Protein AF-0000000066074150 (afdb_homodimer)

Radius of gyration: 18.23 Å; Cα contacts (8 Å, |Δi|>4): 337; chains: 2; bounding box: 35×55×39 Å

Nearest PDB structures (foldseek):
  3hxa-assembly1_D  TM=9.842E-01  e=5.171E-13  Rattus norvegicus
  3jst-assembly2_B  TM=9.707E-01  e=3.554E-13  Brucella melitensis
  4wil-assembly1_A  TM=9.678E-01  e=4.563E-13  Mus musculus
  1ru0-assembly1_A  TM=9.660E-01  e=7.068E-13  Mus musculus
  4c45-assembly1_A  TM=9.519E-01  e=8.010E-13  Homo sapiens

Secondary structure (DSSP, 8-state):
---BPPHHHHHHHHTT-TT-EEPTTSS-EEEEEE-SSHHHHHHHHHHHHHHHHHHT---EEEEETTEEEEEE-BGGGTB-BHHHHHHHHHHHHHTTTPEE-/--PBPPHHHHHHHHTT-TT-EEPTTSS-EEEEEE-SSHHHHHHHHHHHHHHHHHHT---EEEEETTEEEEEE-BGGGTB-BHHHHHHHHHHHHHTTTPEE-

Sequence (202 aa):
MIHKLTSEERKTQLESLHHWTAVPGRDAIQRSLRFADFNEAFGFMTRVAIKAQEMNHHPEWFNVYNRVDVTLSTHDANGLTERDIKLAHFIDEVGKHAKAAMIHKLTSEERKTQLESLHHWTAVPGRDAIQRSLRFADFNEAFGFMTRVAIKAQEMNHHPEWFNVYNRVDVTLSTHDANGLTERDIKLAHFIDEVGKHAKAA

InterPro domains:
  IPR001533 Pterin 4 alpha carbinolamine dehydratase [MF_00434] (2-95)
  IPR001533 Pterin 4 alpha carbinolamine dehydratase [PF01329] (4-94)
  IPR001533 Pterin 4 alpha carbinolamine dehydratase [PTHR12599] (3-97)
  IPR036428 Pterin 4 alpha carbinolamine dehydratase superfamily [G3DSA:3.30.1360.20] (1-96)
  IPR036428 Pterin 4 alpha carbinolamine dehydratase superfamily [SSF55248] (1-94)

Structure (mmCIF, N/CA/C/O backbone):
data_AF-0000000066074150-model_v1
#
loop_
_entity.id
_entity.type
_entity.pdbx_description
1 polymer 'Putative pterin-4-alpha-carbinolamine dehydratase'
#
loop_
_atom_site.group_PDB
_atom_site.id
_atom_site.type_symbol
_atom_site.label_atom_id
_atom_site.label_alt_id
_atom_site.label_comp_id
_atom_site.label_asym_id
_atom_site.label_entity_id
_atom_site.label_seq_id
_atom_site.pdbx_PDB_ins_code
_atom_site.Cartn_x
_atom_site.Cartn_y
_atom_site.Cartn_z
_atom_site.occupancy
_atom_site.B_iso_or_equiv
_atom_site.auth_seq_id
_atom_site.auth_comp_id
_atom_site.auth_asym_id
_atom_site.auth_atom_id
_atom_site.pdbx_PDB_model_num
ATOM 1 N N . MET A 1 1 ? -6.309 -24.797 -14.281 1 62.72 1 MET A N 1
ATOM 2 C CA . MET A 1 1 ? -6.598 -24.781 -12.852 1 62.72 1 MET A CA 1
ATOM 3 C C . MET A 1 1 ? -5.41 -24.234 -12.062 1 62.72 1 MET A C 1
ATOM 5 O O . MET A 1 1 ? -4.266 -24.328 -12.508 1 62.72 1 MET 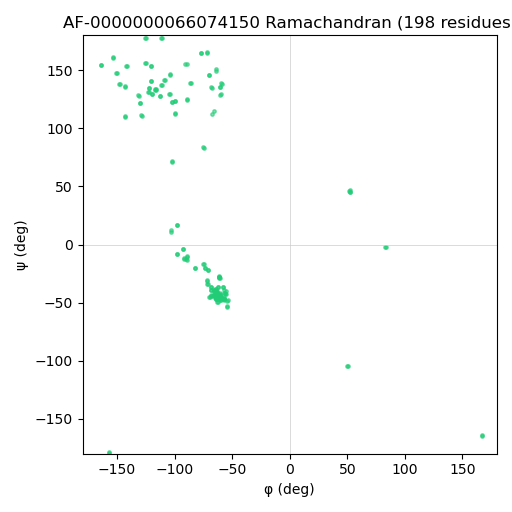A O 1
ATOM 9 N N . ILE A 1 2 ? -5.621 -23.203 -11.109 1 78.31 2 ILE A N 1
ATOM 10 C CA . ILE A 1 2 ? -4.52 -22.703 -10.305 1 78.31 2 ILE A CA 1
ATOM 11 C C . ILE A 1 2 ? -4.023 -23.812 -9.367 1 78.31 2 ILE A C 1
ATOM 13 O O . ILE A 1 2 ? -4.809 -24.406 -8.617 1 78.31 2 ILE A O 1
ATOM 17 N N . HIS A 1 3 ? -2.75 -24.25 -9.602 1 90.62 3 HIS A N 1
ATOM 18 C CA . HIS A 1 3 ? -2.162 -25.344 -8.82 1 90.62 3 HIS A CA 1
ATOM 19 C C . HIS A 1 3 ? -1.158 -24.812 -7.805 1 90.62 3 HIS A C 1
ATOM 21 O O . HIS A 1 3 ? -0.315 -23.969 -8.141 1 90.62 3 HIS A O 1
ATOM 27 N N . LYS A 1 4 ? -1.434 -25.328 -6.512 1 96.44 4 LYS A N 1
ATOM 28 C CA . LYS A 1 4 ? -0.467 -25.031 -5.457 1 96.44 4 LYS A CA 1
ATOM 29 C C . LYS A 1 4 ? 0.855 -25.75 -5.703 1 96.44 4 LYS A C 1
ATOM 31 O O . LYS A 1 4 ? 0.867 -26.922 -6.078 1 96.44 4 LYS A O 1
ATOM 36 N N . LEU A 1 5 ? 1.903 -25.062 -5.539 1 96.88 5 LEU A N 1
ATOM 37 C CA . LEU A 1 5 ? 3.211 -25.688 -5.707 1 96.88 5 LEU A CA 1
ATOM 38 C C . LEU A 1 5 ? 3.393 -26.844 -4.73 1 96.88 5 LEU A C 1
ATOM 40 O O . LEU A 1 5 ? 2.994 -26.75 -3.566 1 96.88 5 LEU A O 1
ATOM 44 N N . THR A 1 6 ? 3.963 -27.875 -5.25 1 95.12 6 THR A N 1
ATOM 45 C CA . THR A 1 6 ? 4.387 -28.953 -4.359 1 95.12 6 THR A CA 1
ATOM 46 C C . THR A 1 6 ? 5.594 -28.516 -3.533 1 95.12 6 THR A C 1
ATOM 48 O O . THR A 1 6 ? 6.207 -27.484 -3.811 1 95.12 6 THR A O 1
ATOM 51 N N . SER A 1 7 ? 5.84 -29.359 -2.457 1 93.94 7 SER A N 1
ATOM 52 C CA . SER A 1 7 ? 7.008 -29.062 -1.628 1 93.94 7 SER A CA 1
ATOM 53 C C . SER A 1 7 ? 8.281 -29.031 -2.463 1 93.94 7 SER A C 1
ATOM 55 O O . SER A 1 7 ? 9.148 -28.172 -2.248 1 93.94 7 SER A O 1
ATOM 57 N N . GLU A 1 8 ? 8.406 -29.922 -3.404 1 95.5 8 GLU A N 1
ATOM 58 C CA . GLU A 1 8 ? 9.586 -29.984 -4.262 1 95.5 8 GLU A CA 1
ATOM 59 C C . GLU A 1 8 ? 9.641 -28.797 -5.215 1 95.5 8 GLU A C 1
ATOM 61 O O . GLU A 1 8 ? 10.703 -28.203 -5.414 1 95.5 8 GLU A O 1
ATOM 66 N N . GLU A 1 9 ? 8.516 -28.453 -5.852 1 95.56 9 GLU A N 1
ATOM 67 C CA . GLU A 1 9 ? 8.453 -27.281 -6.73 1 95.56 9 GLU A CA 1
ATOM 68 C C . GLU A 1 9 ? 8.797 -26 -5.98 1 95.56 9 GLU A C 1
ATOM 70 O O . GLU A 1 9 ? 9.531 -25.156 -6.492 1 95.56 9 GLU A O 1
ATOM 75 N N . ARG A 1 10 ? 8.172 -25.906 -4.891 1 94.94 10 ARG A N 1
ATOM 76 C CA . ARG A 1 10 ? 8.398 -24.734 -4.047 1 94.94 10 ARG A CA 1
ATOM 77 C C . ARG A 1 10 ? 9.883 -24.562 -3.734 1 94.94 10 ARG A C 1
ATOM 79 O O . ARG A 1 10 ? 10.43 -23.469 -3.896 1 94.94 10 ARG A O 1
ATOM 86 N N . LYS A 1 11 ? 10.492 -25.625 -3.223 1 93.81 11 LYS A N 1
ATOM 87 C CA . LYS A 1 11 ? 11.914 -25.578 -2.896 1 93.81 11 LYS A CA 1
ATOM 88 C C . LYS A 1 11 ? 12.742 -25.141 -4.102 1 93.81 11 LYS A C 1
ATOM 90 O O . LYS A 1 11 ? 13.602 -24.266 -3.984 1 93.81 11 LYS A O 1
ATOM 95 N N . THR A 1 12 ? 12.523 -25.719 -5.227 1 96.06 12 THR A N 1
ATOM 96 C CA . THR A 1 12 ? 13.273 -25.438 -6.445 1 96.06 12 THR A CA 1
ATOM 97 C C . THR A 1 12 ? 13.055 -24 -6.898 1 96.06 12 THR A C 1
ATOM 99 O O . THR A 1 12 ? 14.008 -23.281 -7.207 1 96.06 12 THR A O 1
ATOM 102 N N . GLN A 1 13 ? 11.797 -23.562 -6.918 1 95.06 13 GLN A N 1
ATOM 103 C CA . GLN A 1 13 ? 11.461 -22.25 -7.461 1 95.06 13 GLN A CA 1
ATOM 104 C C . GLN A 1 13 ? 11.93 -21.141 -6.535 1 95.06 13 GLN A C 1
ATOM 106 O O . GLN A 1 13 ? 12.32 -20.062 -6.996 1 95.06 13 GLN A O 1
ATOM 111 N N . LEU A 1 14 ? 11.891 -21.375 -5.289 1 96.19 14 LEU A N 1
ATOM 112 C CA . LEU A 1 14 ? 12.25 -20.344 -4.32 1 96.19 14 LEU A CA 1
ATOM 113 C C . LEU A 1 14 ? 13.766 -20.141 -4.273 1 96.19 14 LEU A C 1
ATOM 115 O O . LEU A 1 14 ? 14.25 -19.141 -3.748 1 96.19 14 LEU A O 1
ATOM 119 N N . GLU A 1 15 ? 14.523 -21.109 -4.809 1 95.31 15 GLU A N 1
ATOM 120 C CA . GLU A 1 15 ? 15.977 -21 -4.855 1 95.31 15 GLU A CA 1
ATOM 121 C C . GLU A 1 15 ? 16.422 -19.797 -5.672 1 95.31 15 GLU A C 1
ATOM 123 O O . GLU A 1 15 ? 17.484 -19.219 -5.414 1 95.31 15 GLU A O 1
ATOM 128 N N . SER A 1 16 ? 15.602 -19.438 -6.605 1 95.06 16 SER A N 1
ATOM 129 C CA . SER A 1 16 ? 15.961 -18.312 -7.465 1 95.06 16 SER A CA 1
ATOM 130 C C . SER A 1 16 ? 15.484 -16.984 -6.879 1 95.06 16 SER A C 1
ATOM 132 O O . SER A 1 16 ? 15.805 -15.914 -7.402 1 95.06 16 SER A O 1
ATOM 134 N N . LEU A 1 17 ? 14.703 -17.047 -5.887 1 97.44 17 LEU A N 1
ATOM 135 C CA . LEU A 1 17 ? 14.133 -15.859 -5.254 1 97.44 17 LEU A CA 1
ATOM 136 C C . LEU A 1 17 ? 14.867 -15.531 -3.957 1 97.44 17 LEU A C 1
ATOM 138 O O . LEU A 1 17 ? 14.258 -15.516 -2.883 1 97.44 17 LEU A O 1
ATOM 142 N N . HIS A 1 18 ? 16.047 -15.062 -4.086 1 94.94 18 HIS A N 1
ATOM 143 C CA . HIS A 1 18 ? 16.984 -14.922 -2.975 1 94.94 18 HIS A CA 1
ATOM 144 C C . HIS A 1 18 ? 16.594 -13.758 -2.066 1 94.94 18 HIS A C 1
ATOM 146 O O . HIS A 1 18 ? 16.984 -13.719 -0.897 1 94.94 18 HIS A O 1
ATOM 152 N N . HIS A 1 19 ? 15.805 -12.844 -2.576 1 97.06 19 HIS A N 1
ATOM 153 C CA . HIS A 1 19 ? 15.461 -11.656 -1.795 1 97.06 19 HIS A CA 1
ATOM 154 C C . HIS A 1 19 ? 14.164 -11.867 -1.023 1 97.06 19 HIS A C 1
ATOM 156 O O . HIS A 1 19 ? 13.734 -10.984 -0.271 1 97.06 19 HIS A O 1
ATOM 162 N N . TRP A 1 20 ? 13.539 -13.008 -1.239 1 98.19 20 TRP A N 1
ATOM 163 C CA . TRP A 1 20 ? 12.242 -13.305 -0.644 1 98.19 20 TRP A CA 1
ATOM 164 C C . TRP A 1 20 ? 12.383 -14.273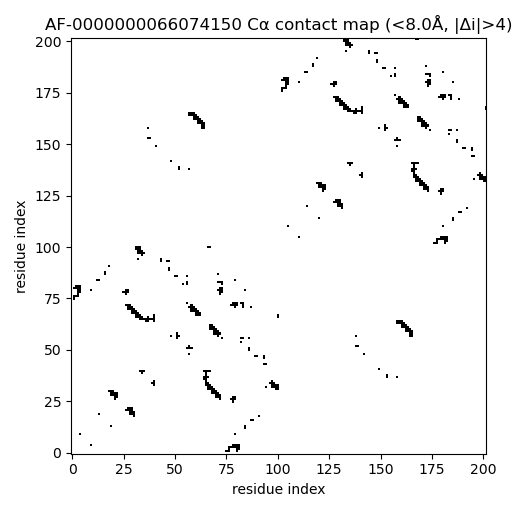 0.522 1 98.19 20 TRP A C 1
ATOM 166 O O . TRP A 1 20 ? 13.234 -15.172 0.493 1 98.19 20 TRP A O 1
ATOM 176 N N . THR A 1 21 ? 11.555 -14.109 1.491 1 97.56 21 THR A N 1
ATOM 177 C CA . THR A 1 21 ? 11.539 -15 2.646 1 97.56 21 THR A CA 1
ATOM 178 C C . THR A 1 21 ? 10.141 -15.586 2.863 1 97.56 21 THR A C 1
ATOM 180 O O . THR A 1 21 ? 9.148 -14.992 2.443 1 97.56 21 THR A O 1
ATOM 183 N N . ALA A 1 22 ? 10.109 -16.703 3.516 1 96.19 22 ALA A N 1
ATOM 184 C CA . ALA A 1 22 ? 8.828 -17.312 3.885 1 96.19 22 ALA A CA 1
ATOM 185 C C . ALA A 1 22 ? 8.133 -16.484 4.965 1 96.19 22 ALA A C 1
ATOM 187 O O . ALA A 1 22 ? 8.781 -15.914 5.84 1 96.19 22 ALA A O 1
ATOM 188 N N . VAL A 1 23 ? 6.828 -16.453 4.895 1 96.94 23 VAL A N 1
ATOM 189 C CA . VAL A 1 23 ? 6.039 -15.797 5.934 1 96.94 23 VAL A CA 1
ATOM 190 C C . VAL A 1 23 ? 5.715 -16.797 7.043 1 96.94 23 VAL A C 1
ATOM 192 O O . VAL A 1 23 ? 5.164 -17.859 6.781 1 96.94 23 VAL A O 1
ATOM 195 N N . PRO A 1 24 ? 6.055 -16.453 8.234 1 95.62 24 PRO A N 1
ATOM 196 C CA . PRO A 1 24 ? 5.723 -17.391 9.32 1 95.62 24 PRO A CA 1
ATOM 197 C C . PRO A 1 24 ? 4.223 -17.641 9.438 1 95.62 24 PRO A C 1
ATOM 199 O O . PRO A 1 24 ? 3.428 -16.703 9.438 1 95.62 24 PRO A O 1
ATOM 202 N N . GLY A 1 25 ? 3.818 -18.953 9.469 1 93.81 25 GLY A N 1
ATOM 203 C CA . GLY A 1 25 ? 2.443 -19.328 9.742 1 93.81 25 GLY A CA 1
ATOM 204 C C . GLY A 1 25 ? 1.551 -19.281 8.523 1 93.81 25 GLY A C 1
ATOM 205 O O . GLY A 1 25 ? 0.337 -19.469 8.625 1 93.81 25 GLY A O 1
ATOM 206 N N . ARG A 1 26 ? 2.088 -18.891 7.449 1 94.12 26 ARG A N 1
ATOM 207 C CA . ARG A 1 26 ? 1.328 -18.766 6.211 1 94.12 26 ARG A CA 1
ATOM 208 C C . ARG A 1 26 ? 2.174 -19.172 5.008 1 94.12 26 ARG A C 1
ATOM 210 O O . ARG A 1 26 ? 3.361 -18.859 4.941 1 94.12 26 ARG A O 1
ATOM 217 N N . ASP A 1 27 ? 1.573 -19.938 4.102 1 95.94 27 ASP A N 1
ATOM 218 C CA . ASP A 1 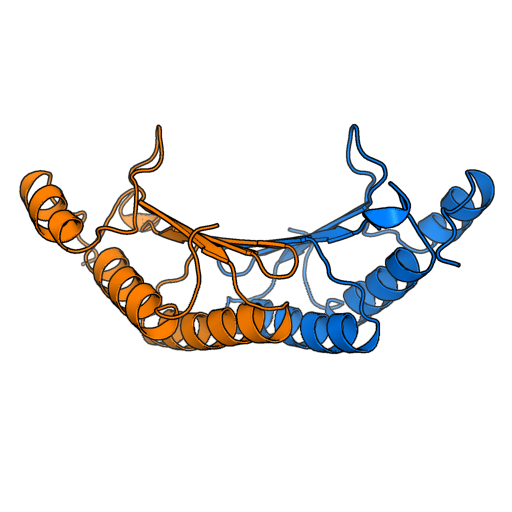27 ? 2.293 -20.281 2.877 1 95.94 27 ASP A CA 1
ATOM 219 C C . ASP A 1 27 ? 2.342 -19.094 1.919 1 95.94 27 ASP A C 1
ATOM 221 O O . ASP A 1 27 ? 1.494 -18.969 1.033 1 95.94 27 ASP A O 1
ATOM 225 N N . ALA A 1 28 ? 3.262 -18.266 2.119 1 98.12 28 ALA A N 1
ATOM 226 C CA . ALA A 1 28 ? 3.479 -17.016 1.39 1 98.12 28 ALA A CA 1
ATOM 227 C C . ALA A 1 28 ? 4.949 -16.609 1.421 1 98.12 28 ALA A C 1
ATOM 229 O O . ALA A 1 28 ? 5.727 -17.125 2.225 1 98.12 28 ALA A O 1
ATOM 230 N N . ILE A 1 29 ? 5.301 -15.773 0.527 1 98.5 29 ILE A N 1
ATOM 231 C CA . ILE A 1 29 ? 6.641 -15.195 0.533 1 98.5 29 ILE A CA 1
ATOM 232 C C . ILE A 1 29 ? 6.543 -13.672 0.641 1 98.5 29 ILE A C 1
ATOM 234 O O . ILE A 1 29 ? 5.535 -13.078 0.249 1 98.5 29 ILE A O 1
ATOM 238 N N . GLN A 1 30 ? 7.562 -13.062 1.171 1 98.69 30 GLN A N 1
ATOM 239 C CA . GLN A 1 30 ? 7.539 -11.625 1.388 1 98.69 30 GLN A CA 1
ATOM 240 C C . GLN A 1 30 ? 8.906 -11 1.104 1 98.69 30 GLN A C 1
ATOM 242 O O . GLN A 1 30 ? 9.93 -11.68 1.181 1 98.69 30 GLN A O 1
ATOM 247 N N . ARG A 1 31 ? 8.906 -9.75 0.752 1 98.56 31 ARG A N 1
ATOM 248 C CA . ARG A 1 31 ? 10.086 -8.938 0.473 1 98.56 31 ARG A CA 1
ATOM 249 C C . ARG A 1 31 ? 9.852 -7.48 0.856 1 98.56 31 ARG A C 1
ATOM 251 O O . ARG A 1 31 ? 8.773 -6.938 0.616 1 98.56 31 ARG A O 1
ATOM 258 N N . SER A 1 32 ? 10.852 -6.84 1.479 1 98.75 32 SER A N 1
ATOM 259 C CA . SER A 1 32 ? 10.812 -5.422 1.818 1 98.75 32 SER A CA 1
ATOM 260 C C . SER A 1 32 ? 11.836 -4.633 1.006 1 98.75 32 SER A C 1
ATOM 262 O O . SER A 1 32 ? 13.008 -4.996 0.958 1 98.75 32 SER A O 1
ATOM 264 N N . LEU A 1 33 ? 11.352 -3.594 0.378 1 98.81 33 LEU A N 1
ATOM 265 C CA . LEU A 1 33 ? 12.195 -2.779 -0.493 1 98.81 33 LEU A CA 1
ATOM 266 C C . LEU A 1 33 ? 12.234 -1.333 -0.011 1 98.81 33 LEU A C 1
ATOM 268 O O . LEU A 1 33 ? 11.219 -0.792 0.429 1 98.81 33 LEU A O 1
ATOM 272 N N . ARG A 1 34 ? 13.398 -0.698 -0.083 1 98.81 34 ARG A N 1
ATOM 273 C CA . ARG A 1 34 ? 13.586 0.715 0.229 1 98.81 34 ARG A CA 1
ATOM 274 C C . ARG A 1 34 ? 14.117 1.478 -0.98 1 98.81 34 ARG A C 1
ATOM 276 O O . ARG A 1 34 ? 15.109 1.076 -1.586 1 98.81 34 ARG A O 1
ATOM 283 N N . PHE A 1 35 ? 13.445 2.58 -1.287 1 98.75 35 PHE A N 1
ATOM 284 C CA . PHE A 1 35 ? 13.797 3.424 -2.424 1 98.75 35 PHE A CA 1
ATOM 285 C C . PHE A 1 35 ? 14.352 4.762 -1.955 1 98.75 35 PHE A C 1
ATOM 287 O O . PHE A 1 35 ? 14.469 5.008 -0.752 1 98.75 35 PHE A O 1
ATOM 294 N N . ALA A 1 36 ? 14.758 5.605 -2.869 1 98.31 36 ALA A N 1
ATOM 295 C CA . ALA A 1 36 ? 15.344 6.895 -2.521 1 98.31 36 ALA A CA 1
ATOM 296 C C . ALA A 1 36 ? 14.305 7.824 -1.902 1 98.31 36 ALA A C 1
ATOM 298 O O . ALA A 1 36 ? 14.617 8.586 -0.982 1 98.31 36 ALA A O 1
ATOM 299 N N . ASP A 1 37 ? 13.148 7.797 -2.398 1 98.12 37 ASP A N 1
ATOM 300 C CA . ASP A 1 37 ? 12.062 8.656 -1.93 1 98.12 37 ASP A CA 1
ATOM 301 C C . ASP A 1 37 ? 10.703 8.062 -2.275 1 98.12 37 ASP A C 1
ATOM 303 O O . ASP A 1 37 ? 10.617 6.938 -2.785 1 98.12 37 ASP A O 1
ATOM 307 N N . PHE A 1 38 ? 9.719 8.789 -1.922 1 98.44 38 PHE A N 1
ATOM 308 C CA . PHE A 1 38 ? 8.359 8.328 -2.141 1 98.44 38 PHE A CA 1
ATOM 309 C C . PHE A 1 38 ? 8.055 8.234 -3.631 1 98.44 38 PHE A C 1
ATOM 311 O O . PHE A 1 38 ? 7.352 7.316 -4.066 1 98.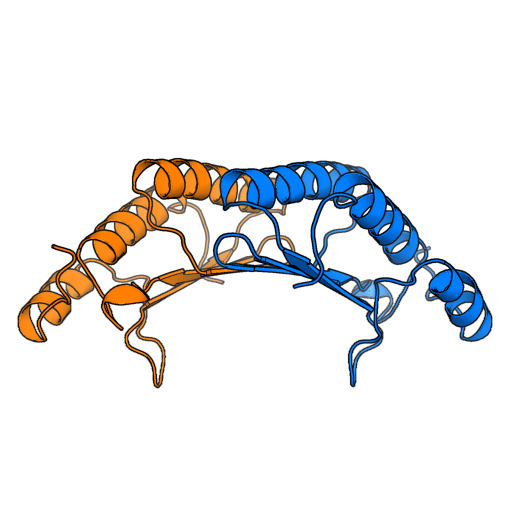44 38 PHE A O 1
ATOM 318 N N . ASN A 1 39 ? 8.531 9.156 -4.395 1 98.06 39 ASN A N 1
ATOM 319 C CA . ASN A 1 39 ? 8.305 9.164 -5.836 1 98.06 39 ASN A CA 1
ATOM 320 C C . ASN A 1 39 ? 8.805 7.875 -6.488 1 98.06 39 ASN A C 1
ATOM 322 O O . ASN A 1 39 ? 8.094 7.258 -7.277 1 98.06 39 ASN A O 1
ATOM 326 N N . GLU A 1 40 ? 9.938 7.477 -6.148 1 98.56 40 GLU A N 1
ATOM 327 C CA . GLU A 1 40 ? 10.492 6.238 -6.699 1 98.56 40 GLU A CA 1
ATOM 328 C C . GLU A 1 40 ? 9.719 5.02 -6.199 1 98.56 40 GLU A C 1
ATOM 330 O O . GLU A 1 40 ? 9.461 4.09 -6.961 1 98.56 40 GLU A O 1
ATOM 335 N N . ALA A 1 41 ? 9.406 4.977 -4.891 1 98.75 41 ALA A N 1
ATOM 336 C CA . ALA A 1 41 ? 8.648 3.861 -4.324 1 98.75 41 ALA A CA 1
ATOM 337 C C . ALA A 1 41 ? 7.312 3.686 -5.043 1 98.75 41 ALA A C 1
ATOM 339 O O . ALA A 1 41 ? 6.961 2.578 -5.453 1 98.75 41 ALA A O 1
ATOM 340 N N . PHE A 1 42 ? 6.613 4.789 -5.211 1 98.69 42 PHE A N 1
ATOM 341 C CA . PHE A 1 42 ? 5.293 4.684 -5.824 1 98.69 42 PHE A CA 1
ATOM 342 C C . PHE A 1 42 ? 5.414 4.367 -7.312 1 98.69 42 PHE A C 1
ATOM 344 O O . PHE A 1 42 ? 4.555 3.688 -7.879 1 98.69 42 PHE A O 1
ATOM 351 N N . GLY A 1 43 ? 6.516 4.863 -7.934 1 98.69 43 GLY A N 1
ATOM 352 C CA . GLY A 1 43 ? 6.789 4.445 -9.297 1 98.69 43 GLY A CA 1
ATOM 353 C C . GLY A 1 43 ? 6.973 2.943 -9.438 1 98.69 43 GLY A C 1
ATOM 354 O O . GLY A 1 43 ? 6.422 2.328 -10.352 1 98.69 43 GLY A O 1
ATOM 355 N N . PHE A 1 44 ? 7.738 2.381 -8.547 1 98.81 44 PHE A N 1
ATOM 356 C CA . PHE A 1 44 ? 7.902 0.934 -8.477 1 98.81 44 PHE A CA 1
ATOM 357 C C . PHE A 1 44 ? 6.555 0.244 -8.305 1 98.81 44 PHE A C 1
ATOM 359 O O . PHE A 1 44 ? 6.242 -0.71 -9.016 1 98.81 44 PHE A O 1
ATOM 366 N N . MET A 1 45 ? 5.727 0.747 -7.383 1 98.88 45 MET A N 1
ATOM 367 C CA . MET A 1 45 ? 4.418 0.149 -7.125 1 98.88 45 MET A CA 1
ATOM 368 C C . MET A 1 45 ? 3.535 0.215 -8.367 1 98.88 45 MET A C 1
ATOM 370 O O . MET A 1 45 ? 2.791 -0.724 -8.656 1 98.88 45 MET A O 1
ATOM 374 N N . THR A 1 46 ? 3.676 1.292 -9.086 1 98.81 46 THR A N 1
ATOM 375 C CA . THR A 1 46 ? 2.877 1.461 -10.297 1 98.81 46 THR A CA 1
ATOM 376 C C . THR A 1 46 ? 3.246 0.409 -11.344 1 98.81 46 THR A C 1
ATOM 378 O O . THR A 1 46 ? 2.367 -0.213 -11.938 1 98.81 46 THR A O 1
ATOM 381 N N . ARG A 1 47 ? 4.488 0.18 -11.531 1 98.75 47 ARG A N 1
ATOM 382 C CA . ARG A 1 47 ? 4.922 -0.838 -12.484 1 98.75 47 ARG A CA 1
ATOM 383 C C . ARG A 1 47 ? 4.434 -2.221 -12.07 1 98.75 47 ARG A C 1
ATOM 385 O O . ARG A 1 47 ? 3.977 -3.002 -12.906 1 98.75 47 ARG A O 1
ATOM 392 N N . VAL A 1 48 ? 4.539 -2.512 -10.805 1 98.88 48 VAL A N 1
ATOM 393 C CA . VAL A 1 48 ? 4.094 -3.807 -10.305 1 98.88 48 VAL A CA 1
ATOM 394 C C . VAL A 1 48 ? 2.58 -3.928 -10.461 1 98.88 48 VAL A C 1
ATOM 396 O O . VAL A 1 48 ? 2.07 -4.984 -10.836 1 98.88 48 VAL A O 1
ATOM 399 N N . ALA A 1 49 ? 1.85 -2.852 -10.188 1 98.88 49 ALA A N 1
ATOM 400 C CA . ALA A 1 49 ? 0.392 -2.861 -10.289 1 98.88 49 ALA A CA 1
ATOM 401 C C . ALA A 1 49 ? -0.057 -3.186 -11.711 1 98.88 49 ALA A C 1
ATOM 403 O O . ALA A 1 49 ? -1.013 -3.939 -11.914 1 98.88 49 ALA A O 1
ATOM 404 N N . ILE A 1 50 ? 0.603 -2.615 -12.688 1 98.56 50 ILE A N 1
ATOM 405 C CA . ILE A 1 50 ? 0.276 -2.857 -14.086 1 98.56 50 ILE A CA 1
ATOM 406 C C . ILE A 1 50 ? 0.472 -4.336 -14.414 1 98.56 50 ILE A C 1
ATOM 408 O O . ILE A 1 50 ? -0.416 -4.977 -14.984 1 98.56 50 ILE A O 1
ATOM 412 N N . LYS A 1 51 ? 1.562 -4.902 -14.016 1 98.75 51 LYS A N 1
ATOM 413 C CA . LYS A 1 51 ? 1.835 -6.316 -14.266 1 98.75 51 LYS A CA 1
ATOM 414 C C . LYS A 1 51 ? 0.84 -7.207 -13.523 1 98.75 51 LYS A C 1
ATOM 416 O O . LYS A 1 51 ? 0.375 -8.211 -14.07 1 98.75 51 LYS A O 1
ATOM 421 N N . ALA A 1 52 ? 0.566 -6.863 -12.273 1 98.5 52 ALA A N 1
ATOM 422 C CA . ALA A 1 52 ? -0.395 -7.609 -11.461 1 98.5 52 ALA A CA 1
ATOM 423 C C . ALA A 1 52 ? -1.751 -7.691 -12.156 1 98.5 52 ALA A C 1
AT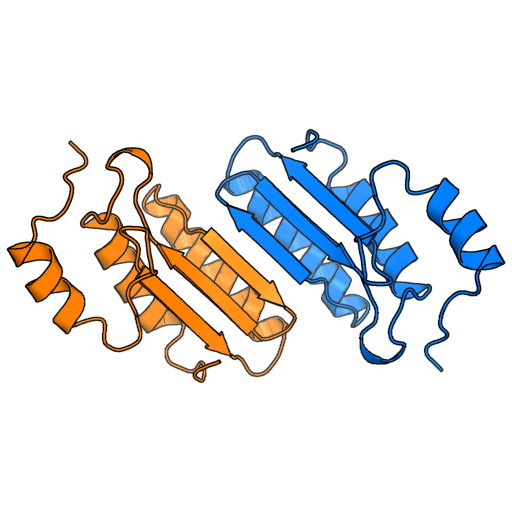OM 425 O O . ALA A 1 52 ? -2.379 -8.75 -12.18 1 98.5 52 ALA A O 1
ATOM 426 N N . GLN A 1 53 ? -2.16 -6.559 -12.734 1 97.62 53 GLN A N 1
ATOM 427 C CA . GLN A 1 53 ? -3.424 -6.523 -13.469 1 97.62 53 GLN A CA 1
ATOM 428 C C . GLN A 1 53 ? -3.367 -7.41 -14.711 1 97.62 53 GLN A C 1
ATOM 430 O O . GLN A 1 53 ? -4.32 -8.133 -15.008 1 97.62 53 GLN A O 1
ATOM 435 N N . GLU A 1 54 ? -2.27 -7.336 -15.414 1 97.56 54 GLU A N 1
ATOM 436 C CA . GLU A 1 54 ? -2.072 -8.172 -16.594 1 97.56 54 GLU A CA 1
ATOM 437 C C . GLU A 1 54 ? -2.182 -9.648 -16.25 1 97.56 54 GLU A C 1
ATOM 439 O O . GLU A 1 54 ? -2.738 -10.438 -17.031 1 97.56 54 GLU A O 1
ATOM 444 N N . MET A 1 55 ? -1.728 -10.008 -15.156 1 96.81 55 MET A N 1
ATOM 445 C CA . MET A 1 55 ? -1.642 -11.406 -14.742 1 96.81 55 MET A CA 1
ATOM 446 C C . MET A 1 55 ? -2.895 -11.828 -13.984 1 96.81 55 MET A C 1
ATOM 448 O O . MET A 1 55 ? -3.082 -13.008 -13.688 1 96.81 55 MET A O 1
ATOM 452 N N . ASN A 1 56 ? -3.66 -10.82 -13.633 1 96.44 56 ASN A N 1
ATOM 453 C CA . ASN A 1 56 ? -4.77 -11.023 -12.711 1 96.44 56 ASN A CA 1
ATOM 454 C C . ASN A 1 56 ? -4.309 -11.727 -11.438 1 96.44 56 ASN A C 1
ATOM 456 O O . ASN A 1 56 ? -4.895 -12.734 -11.031 1 96.44 56 ASN A O 1
ATOM 460 N N . HIS A 1 57 ? -3.297 -11.344 -10.867 1 97.94 57 HIS A N 1
ATOM 461 C CA . HIS A 1 57 ? -2.672 -11.789 -9.625 1 97.94 57 HIS A CA 1
ATOM 462 C C . HIS A 1 57 ? -2.076 -10.609 -8.859 1 97.94 57 HIS A C 1
ATOM 464 O O . HIS A 1 57 ? -1.106 -9.992 -9.312 1 97.94 57 HIS A O 1
ATOM 470 N N . HIS A 1 58 ? -2.719 -10.328 -7.762 1 98.5 58 HIS A N 1
ATOM 471 C CA . HIS A 1 58 ? -2.43 -9.07 -7.086 1 98.5 58 HIS A CA 1
ATOM 472 C C . HIS A 1 58 ? -1.677 -9.305 -5.781 1 98.5 58 HIS A C 1
ATOM 474 O O . HIS A 1 58 ? -1.974 -10.25 -5.051 1 98.5 58 HIS A O 1
ATOM 480 N N . PRO A 1 59 ? -0.747 -8.461 -5.469 1 98.62 59 PRO A N 1
ATOM 481 C CA . PRO A 1 59 ? 0.001 -8.562 -4.211 1 98.62 59 PRO A CA 1
ATOM 482 C C . PRO A 1 59 ? -0.795 -8.062 -3.01 1 98.62 59 PRO A C 1
ATOM 484 O O . PRO A 1 59 ? -1.855 -7.457 -3.176 1 98.62 59 PRO A O 1
ATOM 487 N N . GLU A 1 60 ? -0.36 -8.375 -1.875 1 98.56 60 GLU A N 1
ATOM 488 C CA . GLU A 1 60 ? -0.6 -7.672 -0.62 1 98.56 60 GLU A CA 1
ATOM 489 C C . GLU A 1 60 ? 0.585 -6.781 -0.251 1 98.56 60 GLU A C 1
ATOM 491 O O . GLU A 1 60 ? 1.713 -7.266 -0.124 1 98.56 60 GLU A O 1
ATOM 496 N N . TRP A 1 61 ? 0.331 -5.5 -0.067 1 98.69 61 TRP A N 1
ATOM 497 C CA . TRP A 1 61 ? 1.548 -4.723 0.145 1 98.69 61 TRP A CA 1
ATOM 498 C C . TRP A 1 61 ? 1.273 -3.51 1.027 1 98.69 61 TRP A C 1
ATOM 500 O O . TRP A 1 61 ? 0.139 -3.031 1.101 1 98.69 61 TRP A O 1
ATOM 510 N N . PHE A 1 62 ? 2.252 -3.162 1.782 1 98.75 62 PHE A N 1
ATOM 511 C CA . PHE A 1 62 ? 2.307 -2.039 2.711 1 98.75 62 PHE A CA 1
ATOM 512 C C . PHE A 1 62 ? 3.375 -1.038 2.287 1 98.75 62 PHE A C 1
ATOM 514 O O . PHE A 1 62 ? 4.473 -1.428 1.883 1 98.75 62 PHE A O 1
ATOM 521 N N . ASN A 1 63 ? 2.99 0.254 2.301 1 98.81 63 ASN A N 1
ATOM 522 C CA . ASN A 1 63 ? 3.912 1.315 1.909 1 98.81 63 ASN A CA 1
ATOM 523 C C . ASN A 1 63 ? 3.922 2.453 2.928 1 98.81 63 ASN A C 1
ATOM 525 O O . ASN A 1 63 ? 2.865 2.93 3.342 1 98.81 63 ASN A O 1
ATOM 529 N N . VAL A 1 64 ? 5.098 2.844 3.396 1 98.06 64 V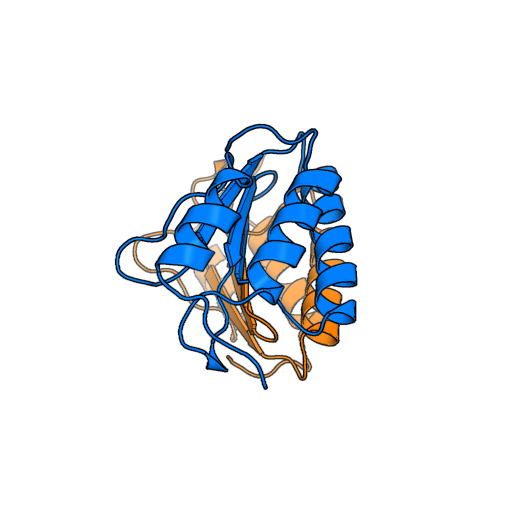AL A N 1
ATOM 530 C CA . VAL A 1 64 ? 5.363 4.039 4.188 1 98.06 64 VAL A CA 1
ATOM 531 C C . VAL A 1 64 ? 6.52 4.82 3.574 1 98.06 64 VAL A C 1
ATOM 533 O O . VAL A 1 64 ? 7.668 4.371 3.609 1 98.06 64 VAL A O 1
ATOM 536 N N . TYR A 1 65 ? 6.203 5.949 3.051 1 97.5 65 TYR A N 1
ATOM 537 C CA . TYR A 1 65 ? 7.152 6.82 2.367 1 97.5 65 TYR A CA 1
ATOM 538 C C . TYR A 1 65 ? 7.953 6.043 1.326 1 97.5 65 TYR A C 1
ATOM 540 O O . TYR A 1 65 ? 7.41 5.645 0.292 1 97.5 65 TYR A O 1
ATOM 548 N N . ASN A 1 66 ? 9.227 5.727 1.605 1 98.5 66 ASN A N 1
ATOM 549 C CA . ASN A 1 66 ? 10.086 5.148 0.573 1 98.5 66 ASN A CA 1
ATOM 550 C C . ASN A 1 66 ? 10.258 3.646 0.766 1 98.5 66 ASN A C 1
ATOM 552 O O . ASN A 1 66 ? 11.141 3.037 0.156 1 98.5 66 ASN A O 1
ATOM 556 N N . ARG A 1 67 ? 9.438 3.088 1.663 1 98.75 67 ARG A N 1
ATOM 557 C CA . ARG A 1 67 ? 9.5 1.656 1.944 1 98.75 67 ARG A CA 1
ATOM 558 C C . ARG A 1 67 ? 8.258 0.94 1.428 1 98.75 67 ARG A C 1
ATOM 560 O O . ARG A 1 67 ? 7.141 1.439 1.576 1 98.75 67 ARG A O 1
ATOM 567 N N . VAL A 1 68 ? 8.477 -0.251 0.799 1 98.88 68 VAL A N 1
ATOM 568 C CA . VAL A 1 68 ? 7.383 -1.097 0.323 1 98.88 68 VAL A CA 1
ATOM 569 C C . VAL A 1 68 ? 7.594 -2.529 0.809 1 98.88 68 VAL A C 1
ATOM 571 O O . VAL A 1 68 ? 8.633 -3.137 0.543 1 98.88 68 VAL A O 1
ATOM 574 N N . ASP A 1 69 ? 6.684 -3.043 1.52 1 98.88 69 ASP A N 1
ATOM 575 C CA . ASP A 1 69 ? 6.645 -4.449 1.909 1 98.88 69 ASP A CA 1
ATOM 576 C C . ASP A 1 69 ? 5.641 -5.227 1.06 1 98.88 69 ASP A C 1
ATOM 578 O O . ASP A 1 69 ? 4.453 -4.898 1.037 1 98.88 69 ASP A O 1
ATOM 582 N N . VAL A 1 70 ? 6.121 -6.258 0.401 1 98.88 70 VAL A N 1
ATOM 583 C CA . VAL A 1 70 ? 5.277 -7.02 -0.514 1 98.88 70 VAL A CA 1
ATOM 584 C C . VAL A 1 70 ? 5.117 -8.453 0 1 98.88 70 VAL A C 1
ATOM 586 O O . VAL A 1 70 ? 6.09 -9.078 0.424 1 98.88 70 VAL A O 1
ATOM 589 N N . THR A 1 71 ? 3.938 -8.938 0.01 1 98.81 71 THR A N 1
ATOM 590 C CA . THR A 1 71 ? 3.629 -10.336 0.278 1 98.81 71 THR A CA 1
ATOM 591 C C . THR A 1 71 ? 2.873 -10.953 -0.893 1 98.81 71 THR A C 1
ATOM 593 O O . THR A 1 71 ? 1.953 -10.344 -1.439 1 98.81 71 THR A O 1
ATOM 596 N N . LEU A 1 72 ? 3.32 -12.188 -1.271 1 98.69 72 LEU A N 1
ATOM 597 C CA . LEU A 1 72 ? 2.684 -12.898 -2.371 1 98.69 72 LEU A CA 1
ATOM 598 C C . LEU A 1 72 ? 2.188 -14.266 -1.913 1 98.69 72 LEU A C 1
ATOM 600 O O . LEU A 1 72 ? 2.906 -15 -1.228 1 98.69 72 LEU A O 1
ATOM 604 N N . SER A 1 73 ? 1.047 -14.539 -2.221 1 98.19 73 SER A N 1
ATOM 605 C CA . SER A 1 73 ? 0.372 -15.82 -2.057 1 98.19 73 SER A CA 1
ATOM 606 C C . SER A 1 73 ? -0.898 -15.891 -2.898 1 98.19 73 SER A C 1
ATOM 608 O O . SER A 1 73 ? -1.475 -14.859 -3.244 1 98.19 73 SER A O 1
ATOM 610 N N . THR A 1 74 ? -1.324 -17.047 -3.258 1 97.31 74 THR A N 1
ATOM 611 C CA . THR A 1 74 ? -2.586 -17.234 -3.965 1 97.31 74 THR A CA 1
ATOM 612 C C . THR A 1 74 ? -3.688 -17.672 -3.004 1 97.31 74 THR A C 1
ATOM 614 O O . THR A 1 74 ? -3.688 -18.797 -2.521 1 97.31 74 THR A O 1
ATOM 617 N N . HIS A 1 75 ? -4.641 -16.781 -2.826 1 92.19 75 HIS A N 1
ATOM 618 C CA . HIS A 1 75 ? -5.699 -17 -1.846 1 92.19 75 HIS A CA 1
ATOM 619 C C . HIS A 1 75 ? -6.5 -18.266 -2.166 1 92.19 75 HIS A C 1
ATOM 621 O O . HIS A 1 75 ? -6.684 -19.125 -1.301 1 92.19 75 HIS A O 1
ATOM 627 N N . ASP A 1 76 ? -6.832 -18.438 -3.443 1 91.5 76 ASP A N 1
ATOM 628 C CA . ASP A 1 76 ? -7.703 -19.547 -3.842 1 91.5 76 ASP A CA 1
ATOM 629 C C . ASP A 1 76 ? -6.984 -20.891 -3.732 1 91.5 76 ASP A C 1
ATOM 631 O O . ASP A 1 76 ? -7.625 -21.938 -3.635 1 91.5 76 ASP A O 1
ATOM 635 N N . ALA A 1 77 ? -5.715 -20.938 -3.746 1 94.19 77 ALA A N 1
ATOM 636 C CA . ALA A 1 77 ? -4.91 -22.141 -3.645 1 94.19 77 ALA A CA 1
ATOM 637 C C . ALA A 1 77 ? -4.418 -22.359 -2.215 1 94.19 77 ALA A C 1
ATOM 639 O O . ALA A 1 77 ? -3.85 -23.406 -1.898 1 94.19 77 ALA A O 1
ATOM 640 N N . ASN A 1 78 ? -4.656 -21.344 -1.375 1 93.75 78 ASN A N 1
ATOM 641 C CA . ASN A 1 78 ? -4.156 -21.359 -0.004 1 93.75 78 ASN A CA 1
ATOM 642 C C . ASN A 1 78 ? -2.658 -21.641 0.046 1 93.75 78 ASN A C 1
ATOM 644 O O . ASN A 1 78 ? -2.211 -22.516 0.784 1 93.75 78 ASN A O 1
ATOM 648 N N . GLY A 1 79 ? -1.944 -20.969 -0.813 1 96.88 79 GLY A N 1
ATOM 649 C CA . GLY A 1 79 ? -0.505 -21.156 -0.888 1 96.88 79 GLY A CA 1
ATOM 650 C C . GLY A 1 79 ? 0.116 -20.547 -2.127 1 96.88 79 GLY A C 1
ATOM 651 O O . GLY A 1 79 ? -0.487 -19.672 -2.764 1 96.88 79 GLY A O 1
ATOM 652 N N . LEU A 1 80 ? 1.338 -20.984 -2.375 1 97.94 80 LEU A N 1
ATOM 653 C CA . LEU A 1 80 ? 2.088 -20.422 -3.496 1 97.94 80 LEU A CA 1
ATOM 654 C C . LEU A 1 80 ? 1.759 -21.172 -4.789 1 97.94 80 LEU A C 1
ATOM 656 O O . LEU A 1 80 ? 1.626 -22.391 -4.793 1 97.94 80 LEU A O 1
ATOM 660 N N . THR A 1 81 ? 1.62 -20.422 -5.824 1 97.88 81 THR A N 1
ATOM 661 C CA . THR A 1 81 ? 1.467 -20.938 -7.176 1 97.88 81 THR A CA 1
ATOM 662 C C . THR A 1 81 ? 2.52 -20.344 -8.109 1 97.88 81 THR A C 1
ATOM 664 O O . THR A 1 81 ? 3.301 -19.484 -7.703 1 97.88 81 THR A O 1
ATOM 667 N N . GLU A 1 82 ? 2.463 -20.812 -9.336 1 96.69 82 GLU A N 1
ATOM 668 C CA . GLU A 1 82 ? 3.402 -20.297 -10.328 1 96.69 82 GLU A CA 1
ATOM 669 C C . GLU A 1 82 ? 3.209 -18.797 -10.539 1 96.69 82 GLU A C 1
ATOM 671 O O . GLU A 1 82 ? 4.16 -18.094 -10.859 1 96.69 82 GLU A O 1
ATOM 676 N N . ARG A 1 83 ? 2.021 -18.312 -10.328 1 97.69 83 ARG A N 1
ATOM 677 C CA . ARG A 1 83 ? 1.752 -16.891 -10.492 1 97.69 83 ARG A CA 1
ATOM 678 C C . ARG A 1 83 ? 2.525 -16.062 -9.477 1 97.69 83 ARG A C 1
ATOM 680 O O . ARG A 1 83 ? 2.998 -14.969 -9.789 1 97.69 83 ARG A O 1
ATOM 687 N N . ASP A 1 84 ? 2.609 -16.578 -8.305 1 98.44 84 ASP A N 1
ATOM 688 C CA . ASP A 1 84 ? 3.381 -15.891 -7.273 1 98.44 84 ASP A CA 1
ATOM 689 C C . ASP A 1 84 ? 4.855 -15.805 -7.652 1 98.44 84 ASP A C 1
ATOM 691 O O . ASP A 1 84 ? 5.488 -14.758 -7.484 1 98.44 84 ASP A O 1
ATOM 695 N N . ILE A 1 85 ? 5.344 -16.906 -8.195 1 98.25 85 ILE A N 1
ATOM 696 C CA . ILE A 1 85 ? 6.75 -16.984 -8.586 1 9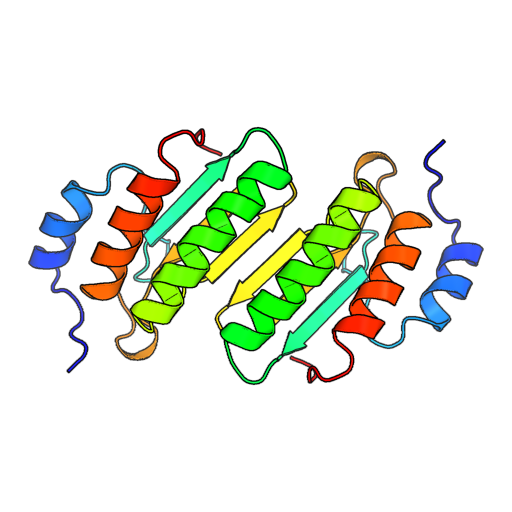8.25 85 ILE A CA 1
ATOM 697 C C . ILE A 1 85 ? 7.023 -16 -9.727 1 98.25 85 ILE A C 1
ATOM 699 O O . ILE A 1 85 ? 7.996 -15.25 -9.688 1 98.25 85 ILE A O 1
ATOM 703 N N . LYS A 1 86 ? 6.18 -15.992 -10.664 1 98.06 86 LYS A N 1
ATOM 704 C CA . LYS A 1 86 ? 6.344 -15.117 -11.812 1 98.06 86 LYS A CA 1
ATOM 705 C C . LYS A 1 86 ? 6.301 -13.648 -11.398 1 98.06 86 LYS A C 1
ATOM 707 O O . LYS A 1 86 ? 7.133 -12.852 -11.836 1 98.06 86 LYS A O 1
ATOM 712 N N . LEU A 1 87 ? 5.355 -13.297 -10.523 1 98.69 87 LEU A N 1
ATOM 713 C CA . LEU A 1 87 ? 5.25 -11.914 -10.078 1 98.69 87 LEU A CA 1
ATOM 714 C C . LEU A 1 87 ? 6.449 -11.523 -9.219 1 98.69 87 LEU A C 1
ATOM 716 O O . LEU A 1 87 ? 6.945 -10.398 -9.312 1 98.69 87 LEU A O 1
ATOM 720 N N . ALA A 1 88 ? 6.926 -12.414 -8.445 1 98.75 88 ALA A N 1
ATOM 721 C CA . ALA A 1 88 ? 8.109 -12.164 -7.633 1 98.75 88 ALA A CA 1
ATOM 722 C C . ALA A 1 88 ? 9.32 -11.836 -8.508 1 98.75 88 ALA A C 1
ATOM 724 O O . ALA A 1 88 ? 10.07 -10.906 -8.203 1 98.75 88 ALA A O 1
ATOM 725 N N . HIS A 1 89 ? 9.477 -12.602 -9.578 1 98.69 89 HIS A N 1
ATOM 726 C CA . HIS A 1 89 ? 10.594 -12.336 -10.477 1 98.69 89 HIS A CA 1
ATOM 727 C C . HIS A 1 89 ? 10.461 -10.961 -11.125 1 98.69 89 HIS A C 1
ATOM 729 O O . HIS A 1 89 ? 11.453 -10.25 -11.281 1 98.69 89 HIS A O 1
ATOM 735 N N . PHE A 1 90 ? 9.305 -10.625 -11.477 1 98.81 90 PHE A N 1
ATOM 736 C CA . PHE A 1 90 ? 9.086 -9.305 -12.062 1 98.81 90 PHE A CA 1
ATOM 737 C C . PHE A 1 90 ? 9.398 -8.211 -11.055 1 98.81 90 PHE A C 1
ATOM 739 O O . PHE A 1 90 ? 10.039 -7.211 -11.391 1 98.81 90 PHE A O 1
ATOM 746 N N . ILE A 1 91 ? 8.906 -8.344 -9.82 1 98.81 91 ILE A N 1
ATOM 747 C CA . ILE A 1 91 ? 9.156 -7.391 -8.75 1 98.81 91 ILE A CA 1
ATOM 748 C C . ILE A 1 91 ? 10.656 -7.227 -8.539 1 98.81 91 ILE A C 1
ATOM 750 O O . ILE A 1 91 ? 11.156 -6.109 -8.383 1 98.81 91 ILE A O 1
ATOM 754 N N . ASP A 1 92 ? 11.359 -8.336 -8.57 1 98.38 92 ASP A N 1
ATOM 755 C CA . ASP A 1 92 ? 12.812 -8.266 -8.453 1 98.38 92 ASP A CA 1
ATOM 756 C C . ASP A 1 92 ? 13.422 -7.465 -9.602 1 98.38 92 ASP A C 1
ATOM 758 O O . ASP A 1 92 ? 14.352 -6.688 -9.391 1 98.38 92 ASP A O 1
ATOM 762 N N . GLU A 1 93 ? 12.969 -7.699 -10.734 1 98.38 93 GLU A N 1
ATOM 763 C CA . GLU A 1 93 ? 13.5 -7.023 -11.914 1 98.38 93 GLU A CA 1
ATOM 764 C C . GLU A 1 93 ? 13.281 -5.516 -11.828 1 98.38 93 GLU A C 1
ATOM 766 O O . GLU A 1 93 ? 14.219 -4.734 -12.016 1 98.38 93 GLU A O 1
ATOM 771 N N . VAL A 1 94 ? 12.07 -5.082 -11.531 1 98.38 94 VAL A N 1
ATOM 772 C CA . VAL A 1 94 ? 11.766 -3.658 -11.594 1 98.38 94 VAL A CA 1
ATOM 773 C C . VAL A 1 94 ? 12.219 -2.975 -10.305 1 98.38 94 VAL A C 1
ATOM 775 O O . VAL A 1 94 ? 12.312 -1.746 -10.25 1 98.38 94 VAL A O 1
ATOM 778 N N . GLY A 1 95 ? 12.398 -3.756 -9.242 1 98.06 95 GLY A N 1
ATOM 779 C CA . GLY A 1 95 ? 12.883 -3.221 -7.98 1 98.06 95 GLY A CA 1
ATOM 780 C C . GLY A 1 95 ? 14.375 -3.412 -7.777 1 98.06 95 GLY A C 1
ATOM 781 O O . GLY A 1 95 ? 14.875 -3.297 -6.656 1 98.06 95 GLY A O 1
ATOM 782 N N . LYS A 1 96 ? 15.109 -3.697 -8.797 1 96.44 96 LYS A N 1
ATOM 783 C CA . LYS A 1 96 ? 16.5 -4.102 -8.719 1 96.44 96 LYS A CA 1
ATOM 784 C C . LYS A 1 96 ? 17.359 -3.006 -8.086 1 96.44 96 LYS A C 1
ATOM 786 O O . LYS A 1 96 ? 18.375 -3.291 -7.457 1 96.44 96 LYS A O 1
ATOM 791 N N . HIS A 1 97 ? 17.016 -1.796 -8.18 1 94.88 97 HIS A N 1
ATOM 792 C CA . HIS A 1 97 ? 17.828 -0.703 -7.672 1 94.88 97 HIS A CA 1
ATOM 793 C C . HIS A 1 97 ? 17.484 -0.381 -6.223 1 94.88 97 HIS A C 1
ATOM 795 O O . HIS A 1 97 ? 18.141 0.447 -5.59 1 94.88 97 HIS A O 1
ATOM 801 N N . ALA A 1 98 ? 16.328 -0.94 -5.746 1 96.25 98 ALA A N 1
ATOM 802 C CA . ALA A 1 98 ? 15.922 -0.722 -4.359 1 96.25 98 ALA A CA 1
ATOM 803 C C . ALA A 1 98 ? 16.922 -1.342 -3.391 1 96.25 98 ALA A C 1
ATOM 805 O O . ALA A 1 98 ? 17.609 -2.316 -3.729 1 96.25 98 ALA A O 1
ATOM 806 N N . LYS A 1 99 ? 17.094 -0.806 -2.26 1 93.88 99 LYS A N 1
ATOM 807 C CA . LYS A 1 99 ? 17.844 -1.399 -1.159 1 93.88 99 LYS A CA 1
ATOM 808 C C . LYS A 1 99 ? 16.938 -2.262 -0.277 1 93.88 99 LYS A C 1
ATOM 810 O O . LYS A 1 99 ? 15.719 -2.125 -0.31 1 93.88 99 LYS A O 1
ATOM 815 N N . ALA A 1 100 ? 17.594 -3.174 0.369 1 88.88 100 ALA A N 1
ATOM 816 C CA . ALA A 1 100 ? 16.828 -3.91 1.377 1 88.88 100 ALA A CA 1
ATOM 817 C C . ALA A 1 100 ? 16.297 -2.971 2.453 1 88.88 100 ALA A C 1
ATOM 819 O O . ALA A 1 100 ? 17 -2.051 2.887 1 88.88 100 ALA A O 1
ATOM 820 N N . ALA A 1 101 ? 15.07 -3.186 2.768 1 87.5 101 ALA A N 1
ATOM 821 C CA . ALA A 1 101 ? 14.461 -2.303 3.758 1 87.5 101 ALA A CA 1
ATOM 822 C C . ALA A 1 101 ? 14.789 -2.76 5.176 1 87.5 101 ALA A C 1
ATOM 824 O O . ALA A 1 101 ? 14.945 -3.957 5.43 1 87.5 101 ALA A O 1
ATOM 825 N N . MET B 1 1 ? 6.625 26.109 11.055 1 62.84 1 MET B N 1
ATOM 826 C CA . MET B 1 1 ? 6.938 24.969 11.922 1 62.84 1 MET B CA 1
ATOM 827 C C . MET B 1 1 ? 5.777 23.984 11.969 1 62.84 1 MET B C 1
ATOM 829 O O . MET B 1 1 ? 4.621 24.375 11.781 1 62.84 1 MET B O 1
ATOM 833 N N . ILE B 1 2 ? 6.035 22.609 11.75 1 78.56 2 ILE B N 1
ATOM 834 C CA . ILE B 1 2 ? 4.957 21.641 11.852 1 78.56 2 ILE B CA 1
ATOM 835 C C . ILE B 1 2 ? 4.477 21.547 13.297 1 78.56 2 ILE B C 1
ATOM 837 O O . ILE B 1 2 ? 5.273 21.344 14.211 1 78.56 2 ILE B O 1
ATOM 841 N N . HIS B 1 3 ? 3.193 22.016 13.523 1 90.69 3 HIS B N 1
ATOM 842 C CA . HIS B 1 3 ? 2.615 22.031 14.859 1 90.69 3 HIS B CA 1
ATOM 843 C C . HIS B 1 3 ? 1.61 20.906 15.055 1 90.69 3 HIS B C 1
ATOM 845 O O . HIS B 1 3 ? 0.761 20.672 14.188 1 90.69 3 HIS B O 1
ATOM 851 N N . LYS B 1 4 ? 1.886 20.172 16.25 1 96.44 4 LYS B N 1
ATOM 852 C CA . LYS B 1 4 ? 0.922 19.156 16.656 1 96.44 4 LYS B CA 1
ATOM 853 C C . LYS B 1 4 ? -0.399 19.781 17.078 1 96.44 4 LYS B C 1
ATOM 855 O O . LYS B 1 4 ? -0.41 20.781 17.797 1 96.44 4 LYS B O 1
ATOM 860 N N . LEU B 1 5 ? -1.444 19.234 16.625 1 96.88 5 LEU B N 1
ATOM 861 C CA . LEU B 1 5 ? -2.752 19.734 17.031 1 96.88 5 LEU B CA 1
ATOM 862 C C . LEU B 1 5 ? -2.93 19.656 18.547 1 96.88 5 LEU B C 1
ATOM 864 O O . LEU B 1 5 ? -2.529 18.656 19.172 1 96.88 5 LEU B O 1
ATOM 868 N N . THR B 1 6 ? -3.498 20.688 19.062 1 95.12 6 THR B N 1
ATOM 869 C CA . THR B 1 6 ? -3.918 20.609 20.469 1 95.12 6 THR B CA 1
ATOM 870 C C . THR B 1 6 ? -5.125 19.703 20.625 1 95.12 6 THR B C 1
ATOM 872 O O . THR B 1 6 ? -5.742 19.297 19.625 1 95.12 6 THR B O 1
ATOM 875 N N . SER B 1 7 ? -5.367 19.328 21.922 1 94 7 SER B N 1
ATOM 876 C CA . SER B 1 7 ? -6.531 18.5 22.188 1 94 7 SER B CA 1
ATOM 877 C C . SER B 1 7 ? -7.812 19.141 21.672 1 94 7 SER B C 1
ATOM 879 O O . SER B 1 7 ? -8.672 18.453 21.109 1 94 7 SER B O 1
ATOM 881 N N . GLU B 1 8 ? -7.938 20.422 21.828 1 95.5 8 GLU B N 1
ATOM 882 C CA . GLU B 1 8 ? -9.117 21.156 21.359 1 95.5 8 GLU B CA 1
ATOM 883 C C . GLU B 1 8 ? -9.18 21.203 19.844 1 95.5 8 GLU B C 1
ATOM 885 O O . GLU B 1 8 ? -10.242 21 19.25 1 95.5 8 GLU B O 1
ATOM 890 N N . GLU B 1 9 ? -8.055 21.5 19.172 1 95.62 9 GLU B N 1
ATOM 891 C CA . GLU B 1 9 ? -7.992 21.516 17.719 1 95.62 9 GLU B CA 1
ATOM 892 C C . GLU B 1 9 ? -8.336 20.141 17.141 1 95.62 9 GLU B C 1
ATOM 894 O O . GLU B 1 9 ? -9.078 20.047 16.156 1 95.62 9 GLU B O 1
ATOM 899 N N . ARG B 1 10 ? -7.711 19.219 17.719 1 94.94 10 ARG B N 1
ATOM 900 C CA . ARG B 1 10 ? -7.938 17.844 17.297 1 94.94 10 ARG B CA 1
ATOM 901 C C . ARG B 1 10 ? -9.422 17.484 17.344 1 94.94 10 ARG B C 1
ATOM 903 O O . ARG B 1 10 ? -9.969 16.953 16.375 1 94.94 10 ARG B O 1
ATOM 910 N N . LYS B 1 11 ? -10.023 17.703 18.5 1 93.88 11 LYS B N 1
ATOM 911 C CA . LYS B 1 11 ? -11.445 17.422 18.656 1 93.88 11 LYS B CA 1
ATOM 912 C C . LYS B 1 11 ? -12.281 18.125 17.594 1 93.88 11 LYS B C 1
ATOM 914 O O . LYS B 1 11 ? -13.141 17.516 16.969 1 93.88 11 LYS B O 1
ATOM 919 N N . THR B 1 12 ? -12.062 19.375 17.375 1 96.12 12 THR B N 1
ATOM 920 C CA . THR B 1 12 ? -12.812 20.172 16.422 1 96.12 12 THR B CA 1
ATOM 921 C C . THR B 1 12 ? -12.594 19.672 15 1 96.12 12 THR B C 1
ATOM 923 O O . THR B 1 12 ? -13.555 19.5 14.242 1 96.12 12 THR B O 1
ATOM 926 N N . GLN B 1 13 ? -11.352 19.438 14.633 1 95.12 13 GLN B N 1
ATOM 927 C CA . GLN B 1 13 ? -11.016 19.078 13.258 1 95.12 13 GLN B CA 1
ATOM 928 C C . GLN B 1 13 ? -11.484 17.672 12.922 1 95.12 13 GLN B C 1
ATOM 930 O O . GLN B 1 13 ? -11.875 17.391 11.781 1 95.12 13 GLN B O 1
ATOM 935 N N . LEU B 1 14 ? -11.453 16.812 13.859 1 96.25 14 LEU B N 1
ATOM 936 C CA . LEU B 1 14 ? -11.82 15.422 13.617 1 96.25 14 LEU B CA 1
ATOM 937 C C . LEU B 1 14 ? -13.328 15.273 13.492 1 96.25 14 LEU B C 1
ATOM 939 O O . LEU B 1 14 ? -13.82 14.25 13 1 96.25 14 LEU B O 1
ATOM 943 N N . GLU B 1 15 ? -14.086 16.281 13.945 1 95.31 15 GLU B N 1
ATOM 944 C CA . GLU B 1 15 ? -15.539 16.266 13.836 1 95.31 15 GLU B CA 1
ATOM 945 C C . GLU B 1 15 ? -15.984 16.188 12.375 1 95.31 15 GLU B C 1
ATOM 947 O O . GLU B 1 15 ? -17.047 15.641 12.078 1 95.31 15 GLU B O 1
ATOM 952 N N . SER B 1 16 ? -15.172 16.703 11.523 1 95.06 16 SER B N 1
ATOM 953 C CA . SER B 1 16 ? -15.531 16.719 10.109 1 95.06 16 SER B CA 1
ATOM 954 C C . SER B 1 16 ? -15.055 15.453 9.398 1 95.06 16 SER B C 1
ATOM 956 O O . SER B 1 16 ? -15.367 15.234 8.227 1 95.06 16 SER B O 1
ATOM 958 N N . LEU B 1 17 ? -14.273 14.695 10.039 1 97.44 17 LEU B N 1
ATOM 959 C CA . LEU B 1 17 ? -13.695 13.484 9.477 1 97.44 17 LEU B CA 1
ATOM 960 C C . LEU B 1 17 ? -14.422 12.25 10 1 97.44 17 LEU B C 1
ATOM 962 O O . LEU B 1 17 ? -13.812 11.383 10.625 1 97.44 17 LEU B O 1
ATOM 966 N N . HIS B 1 18 ? -15.617 12.07 9.562 1 95 18 HIS B N 1
ATOM 967 C CA . HIS B 1 18 ? -16.547 11.094 10.117 1 95 18 HIS B CA 1
ATOM 968 C C . HIS B 1 18 ? -16.156 9.672 9.727 1 95 18 HIS B C 1
ATOM 970 O O . HIS B 1 18 ? -16.547 8.711 10.391 1 95 18 HIS B O 1
ATOM 976 N N . HIS B 1 19 ? -15.367 9.539 8.672 1 97.06 19 HIS B N 1
ATOM 977 C CA . HIS B 1 19 ? -15.023 8.203 8.195 1 97.06 19 HIS B CA 1
ATOM 978 C C . HIS B 1 19 ? -13.719 7.715 8.82 1 97.06 19 HIS B C 1
ATOM 980 O O . HIS B 1 19 ? -13.289 6.59 8.562 1 97.06 19 HIS B O 1
ATOM 986 N N . TRP B 1 20 ? -13.102 8.57 9.594 1 98.19 20 TRP B N 1
ATOM 987 C CA . TRP B 1 20 ? -11.805 8.273 10.188 1 98.19 20 TRP B CA 1
ATOM 988 C C . TRP B 1 20 ? -11.945 7.926 11.664 1 98.19 20 TRP B C 1
ATOM 990 O O . TRP B 1 20 ? -12.789 8.484 12.367 1 98.19 20 TRP B O 1
ATOM 1000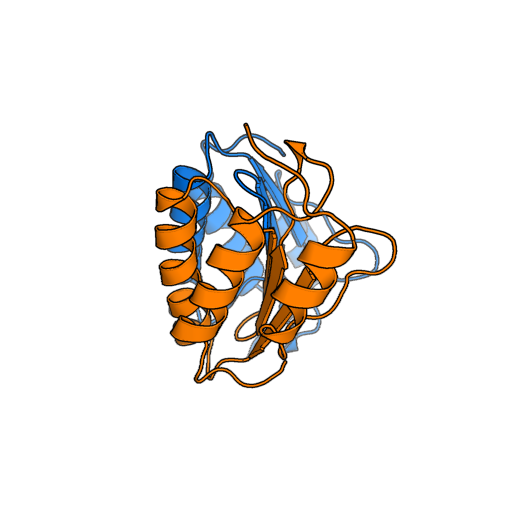 N N . THR B 1 21 ? -11.102 7.055 12.109 1 97.56 21 THR B N 1
ATOM 1001 C CA . THR B 1 21 ? -11.086 6.668 13.516 1 97.56 21 THR B CA 1
ATOM 1002 C C . THR B 1 21 ? -9.688 6.844 14.109 1 97.56 21 THR B C 1
ATOM 1004 O O . THR B 1 21 ? -8.695 6.82 13.375 1 97.56 21 THR B O 1
ATOM 1007 N N . ALA B 1 22 ? -9.656 6.996 15.398 1 96.19 22 ALA B N 1
ATOM 1008 C CA . ALA B 1 22 ? -8.375 7.066 16.094 1 96.19 22 ALA B CA 1
ATOM 1009 C C . ALA B 1 22 ? -7.676 5.711 16.094 1 96.19 22 ALA B C 1
ATOM 1011 O O . ALA B 1 22 ? -8.328 4.668 16.172 1 96.19 22 ALA B O 1
ATOM 1012 N N . VAL B 1 23 ? -6.375 5.738 16.031 1 96.94 23 VAL B N 1
ATOM 1013 C CA . VAL B 1 23 ? -5.59 4.516 16.125 1 96.94 23 VAL B CA 1
ATOM 1014 C C . VAL B 1 23 ? -5.254 4.23 17.594 1 96.94 23 VAL B C 1
ATOM 1016 O O . VAL B 1 23 ? -4.691 5.082 18.281 1 96.94 23 VAL B O 1
ATOM 1019 N N . PRO B 1 24 ? -5.602 3.08 18.047 1 95.75 24 PRO B N 1
ATOM 1020 C CA . PRO B 1 24 ? -5.262 2.771 19.438 1 95.75 24 PRO B CA 1
ATOM 1021 C C . PRO B 1 24 ? -3.762 2.83 19.703 1 95.75 24 PRO B C 1
ATOM 1023 O O . PRO B 1 24 ? -2.973 2.264 18.953 1 95.75 24 PRO B O 1
ATOM 1026 N N . GLY B 1 25 ? -3.355 3.58 20.781 1 93.94 25 GLY B N 1
ATOM 1027 C CA . GLY B 1 25 ? -1.976 3.586 21.234 1 93.94 25 GLY B CA 1
ATOM 1028 C C . GLY B 1 25 ? -1.088 4.531 20.453 1 93.94 25 GLY B C 1
ATOM 1029 O O . GLY B 1 25 ? 0.127 4.57 20.672 1 93.94 25 GLY B O 1
ATOM 1030 N N . ARG B 1 26 ? -1.617 5.152 19.5 1 94.31 26 ARG B N 1
ATOM 1031 C CA . ARG B 1 26 ? -0.861 6.07 18.641 1 94.31 26 ARG B CA 1
ATOM 1032 C C . ARG B 1 26 ? -1.707 7.277 18.25 1 94.31 26 ARG B C 1
ATOM 1034 O O . ARG B 1 26 ? -2.896 7.141 17.969 1 94.31 26 ARG B O 1
ATOM 1041 N N . ASP B 1 27 ? -1.11 8.469 18.328 1 96 27 ASP B N 1
ATOM 1042 C CA . ASP B 1 27 ? -1.828 9.656 17.875 1 96 27 ASP B CA 1
ATOM 1043 C C . ASP B 1 27 ? -1.884 9.711 16.344 1 96 27 ASP B C 1
ATOM 1045 O O . ASP B 1 27 ? -1.039 10.352 15.711 1 96 27 ASP B O 1
ATOM 1049 N N . ALA B 1 28 ? -2.795 9.047 15.789 1 98.12 28 ALA B N 1
ATOM 1050 C CA . ALA B 1 28 ? -3.014 8.875 14.352 1 98.12 28 ALA B CA 1
ATOM 1051 C C . ALA B 1 28 ? -4.484 8.602 14.055 1 98.12 28 ALA B C 1
ATOM 1053 O O . ALA B 1 28 ? -5.258 8.281 14.953 1 98.12 28 ALA B O 1
ATOM 1054 N N . ILE B 1 29 ? -4.852 8.82 12.844 1 98.5 29 ILE B N 1
ATOM 1055 C CA . ILE B 1 29 ? -6.191 8.469 12.391 1 98.5 29 ILE B CA 1
ATOM 1056 C C . ILE B 1 29 ? -6.098 7.469 11.242 1 98.5 29 ILE B C 1
ATOM 1058 O O . ILE B 1 29 ? -5.094 7.426 10.531 1 98.5 29 ILE B O 1
ATOM 1062 N N . GLN B 1 30 ? -7.113 6.68 11.086 1 98.69 30 GLN B N 1
ATOM 1063 C CA . GLN B 1 30 ? -7.094 5.641 10.062 1 98.69 30 GLN B CA 1
ATOM 1064 C C . GLN B 1 30 ? -8.461 5.496 9.398 1 98.69 30 GLN B C 1
ATOM 1066 O O . GLN B 1 30 ? -9.484 5.84 9.992 1 98.69 30 GLN B O 1
ATOM 1071 N N . ARG B 1 31 ? -8.461 5.031 8.18 1 98.56 31 ARG B N 1
ATOM 1072 C CA . ARG B 1 31 ? -9.648 4.77 7.363 1 98.56 31 ARG B CA 1
ATOM 1073 C C . ARG B 1 31 ? -9.414 3.59 6.43 1 98.56 31 ARG B C 1
ATOM 1075 O O . ARG B 1 31 ? -8.336 3.453 5.848 1 98.56 31 ARG B O 1
ATOM 1082 N N . SER B 1 32 ? -10.422 2.713 6.297 1 98.75 32 SER B N 1
ATOM 1083 C CA . SER B 1 32 ? -10.391 1.588 5.367 1 98.75 32 SER B CA 1
ATOM 1084 C C . SER B 1 32 ? -11.406 1.765 4.25 1 98.75 32 SER B C 1
ATOM 1086 O O . SER B 1 32 ? -12.586 2.023 4.516 1 98.75 32 SER B O 1
ATOM 1088 N N . LEU B 1 33 ? -10.93 1.642 3.043 1 98.81 33 LEU B N 1
ATOM 1089 C CA . LEU B 1 33 ? -11.773 1.848 1.87 1 98.81 33 LEU B CA 1
ATOM 1090 C C . LEU B 1 33 ? -11.812 0.593 1.003 1 98.81 33 LEU B C 1
ATOM 1092 O O . LEU B 1 33 ? -10.797 -0.081 0.832 1 98.81 33 LEU B O 1
ATOM 1096 N N . ARG B 1 34 ? -12.977 0.258 0.452 1 98.75 34 ARG B N 1
ATOM 1097 C CA . ARG B 1 34 ? -13.164 -0.84 -0.49 1 98.75 34 ARG B CA 1
ATOM 1098 C C . ARG B 1 34 ? -13.695 -0.331 -1.825 1 98.75 34 ARG B C 1
ATOM 1100 O O . ARG B 1 34 ? -14.703 0.387 -1.866 1 98.75 34 ARG B O 1
ATOM 1107 N N . PHE B 1 35 ? -13.031 -0.747 -2.895 1 98.75 35 PHE B N 1
ATOM 1108 C CA . PHE B 1 35 ? -13.391 -0.341 -4.25 1 98.75 35 PHE B CA 1
ATOM 1109 C C . PHE B 1 35 ? -13.938 -1.521 -5.039 1 98.75 35 PHE B C 1
ATOM 1111 O O . PHE B 1 35 ? -14.047 -2.631 -4.516 1 98.75 35 PHE B O 1
ATOM 1118 N N . ALA B 1 36 ? -14.352 -1.303 -6.277 1 98.31 36 ALA B N 1
ATOM 1119 C CA . ALA B 1 36 ? -14.938 -2.355 -7.102 1 98.31 36 ALA B CA 1
ATOM 1120 C C . ALA B 1 36 ? -13.898 -3.402 -7.477 1 98.31 36 ALA B C 1
ATOM 1122 O O . ALA B 1 36 ? -14.195 -4.598 -7.535 1 98.31 36 ALA B O 1
ATOM 1123 N N . ASP B 1 37 ? -12.75 -2.98 -7.762 1 98.12 37 ASP B N 1
ATOM 1124 C CA . ASP B 1 37 ? -11.664 -3.863 -8.172 1 98.12 37 ASP B CA 1
ATOM 1125 C C . ASP B 1 37 ? -10.305 -3.225 -7.906 1 98.12 37 ASP B C 1
ATOM 1127 O O . ASP B 1 37 ? -10.227 -2.145 -7.316 1 98.12 37 ASP B O 1
ATOM 1131 N N . PHE B 1 38 ? -9.305 -3.949 -8.25 1 98.44 38 PHE B N 1
ATOM 1132 C CA . PHE B 1 38 ? -7.941 -3.492 -8.016 1 98.44 38 PHE B CA 1
ATOM 1133 C C . PHE B 1 38 ? -7.641 -2.24 -8.836 1 98.44 38 PHE B C 1
ATOM 1135 O O . PHE B 1 38 ? -6.941 -1.341 -8.359 1 98.44 38 PHE B O 1
ATOM 1142 N N . ASN B 1 39 ? -8.141 -2.184 -10.031 1 98.12 39 ASN B N 1
ATOM 1143 C CA . ASN B 1 39 ? -7.918 -1.032 -10.906 1 98.12 39 ASN B CA 1
ATOM 1144 C C . ASN B 1 39 ? -8.422 0.259 -10.266 1 98.12 39 ASN B C 1
ATOM 1146 O O . ASN B 1 39 ? -7.703 1.263 -10.242 1 98.12 39 ASN B O 1
ATOM 1150 N N . GLU B 1 40 ? -9.547 0.226 -9.742 1 98.56 40 GLU B N 1
ATOM 1151 C CA . GLU B 1 40 ? -10.094 1.405 -9.078 1 98.56 40 GLU B CA 1
ATOM 1152 C C . GLU B 1 40 ? -9.328 1.736 -7.805 1 98.56 40 GLU B C 1
ATOM 1154 O O . GLU B 1 40 ? -9.062 2.906 -7.52 1 98.56 40 GLU B O 1
ATOM 1159 N N . ALA B 1 41 ? -9.008 0.718 -6.992 1 98.75 41 ALA B N 1
ATOM 1160 C CA . ALA B 1 41 ? -8.25 0.935 -5.762 1 98.75 41 ALA B CA 1
ATOM 1161 C C . ALA B 1 41 ? -6.914 1.614 -6.059 1 98.75 41 ALA B C 1
ATOM 1163 O O . ALA B 1 41 ? -6.562 2.607 -5.418 1 98.75 41 ALA B O 1
ATOM 1164 N N . PHE B 1 42 ? -6.215 1.092 -7.059 1 98.69 42 PHE B N 1
ATOM 1165 C CA . PHE B 1 42 ? -4.898 1.646 -7.344 1 98.69 42 PHE B CA 1
ATOM 1166 C C . PHE B 1 42 ? -5.02 3.025 -7.98 1 98.69 42 PHE B C 1
ATOM 1168 O O . PHE B 1 42 ? -4.156 3.885 -7.781 1 98.69 42 PHE B O 1
ATOM 1175 N N . GLY B 1 43 ? -6.129 3.227 -8.734 1 98.69 43 GLY B N 1
ATOM 1176 C CA . GLY B 1 43 ? -6.406 4.57 -9.211 1 98.69 43 GLY B CA 1
ATOM 1177 C C . GLY B 1 43 ? -6.582 5.578 -8.086 1 98.69 43 GLY B C 1
ATOM 1178 O O . GLY B 1 43 ? -6.035 6.68 -8.141 1 98.69 43 GLY B O 1
ATOM 1179 N N . PHE B 1 44 ? -7.344 5.207 -7.105 1 98.81 44 PHE B N 1
ATOM 1180 C CA . PHE B 1 44 ? -7.508 6.016 -5.902 1 98.81 44 PHE B CA 1
ATOM 1181 C C . PHE B 1 44 ? -6.16 6.285 -5.242 1 98.81 44 PHE B C 1
ATOM 1183 O O . PHE B 1 44 ? -5.844 7.43 -4.91 1 98.81 44 PHE B O 1
ATOM 1190 N N . MET B 1 45 ? -5.328 5.25 -5.105 1 98.88 45 MET B N 1
ATOM 1191 C CA . MET B 1 45 ? -4.02 5.402 -4.477 1 98.88 45 MET B CA 1
ATOM 1192 C C . MET B 1 45 ? -3.137 6.355 -5.273 1 98.88 45 MET B C 1
ATOM 1194 O O . MET B 1 45 ? -2.387 7.145 -4.695 1 98.88 45 MET B O 1
ATOM 1198 N N . THR B 1 46 ? -3.277 6.289 -6.562 1 98.81 46 THR B N 1
ATOM 1199 C CA . THR B 1 46 ? -2.48 7.156 -7.426 1 98.81 46 THR B CA 1
ATOM 1200 C C . THR B 1 46 ? -2.846 8.625 -7.207 1 98.81 46 THR B C 1
ATOM 1202 O O . THR B 1 46 ? -1.966 9.477 -7.066 1 98.81 46 THR B O 1
ATOM 1205 N N . ARG B 1 47 ? -4.086 8.914 -7.133 1 98.81 47 ARG B N 1
ATOM 1206 C CA . ARG B 1 47 ? -4.52 10.281 -6.887 1 98.81 47 ARG B CA 1
ATOM 1207 C C . ARG B 1 47 ? -4.031 10.773 -5.527 1 98.81 47 ARG B C 1
ATOM 1209 O O . ARG B 1 47 ? -3.572 11.914 -5.402 1 98.81 47 ARG B O 1
ATOM 1216 N N . VAL B 1 48 ? -4.137 9.945 -4.551 1 98.88 48 VAL B N 1
ATOM 1217 C CA . VAL B 1 48 ? -3.686 10.312 -3.213 1 98.88 48 VAL B CA 1
ATOM 1218 C C . VAL B 1 48 ? -2.172 10.508 -3.211 1 98.88 48 VAL B C 1
ATOM 1220 O O . VAL B 1 48 ? -1.661 11.445 -2.59 1 98.88 48 VAL B O 1
ATOM 1223 N N . ALA B 1 49 ? -1.447 9.656 -3.918 1 98.88 49 ALA B N 1
ATOM 1224 C CA . ALA B 1 49 ? 0.01 9.742 -3.975 1 98.88 49 ALA B CA 1
ATOM 1225 C C . ALA B 1 49 ? 0.459 11.078 -4.566 1 98.88 49 ALA B C 1
ATOM 1227 O O . ALA B 1 49 ? 1.415 11.688 -4.086 1 98.88 49 ALA B O 1
ATOM 1228 N N . ILE B 1 50 ? -0.201 11.508 -5.594 1 98.62 50 ILE B N 1
ATOM 1229 C CA . ILE B 1 50 ? 0.125 12.773 -6.242 1 98.62 50 ILE B CA 1
ATOM 1230 C C . ILE B 1 50 ? -0.073 13.922 -5.254 1 98.62 50 ILE B C 1
ATOM 1232 O O . ILE B 1 50 ? 0.812 14.766 -5.086 1 98.62 50 ILE B O 1
ATOM 1236 N N . LYS B 1 51 ? -1.163 13.938 -4.574 1 98.75 51 LYS B N 1
ATOM 1237 C CA . LYS B 1 51 ? -1.436 14.984 -3.592 1 98.75 51 LYS B CA 1
ATOM 1238 C C . LYS B 1 51 ? -0.439 14.93 -2.438 1 98.75 51 LYS B C 1
ATOM 1240 O O . LYS B 1 51 ? 0.027 15.961 -1.96 1 98.75 51 LYS B O 1
ATOM 1245 N N . ALA B 1 52 ? -0.157 13.719 -1.964 1 98.5 52 ALA B N 1
ATOM 1246 C CA . ALA B 1 52 ? 0.807 13.523 -0.886 1 98.5 52 ALA B CA 1
ATOM 1247 C C . ALA B 1 52 ? 2.162 14.125 -1.24 1 98.5 52 ALA B C 1
ATOM 1249 O O . ALA B 1 52 ? 2.793 14.781 -0.407 1 98.5 52 ALA B O 1
ATOM 1250 N N . GLN B 1 53 ? 2.564 13.914 -2.49 1 97.69 53 GLN B N 1
ATOM 1251 C CA . GLN B 1 53 ? 3.826 14.477 -2.961 1 97.69 53 GLN B CA 1
ATOM 1252 C C . GLN B 1 53 ? 3.771 16 -2.996 1 97.69 53 GLN B C 1
ATOM 1254 O O . GLN B 1 53 ? 4.727 16.672 -2.6 1 97.69 53 GLN B O 1
ATOM 1259 N N . GLU B 1 54 ? 2.672 16.516 -3.475 1 97.62 54 GLU B N 1
ATOM 1260 C CA . GLU B 1 54 ? 2.475 17.969 -3.518 1 97.62 54 GLU B CA 1
ATOM 1261 C C . GLU B 1 54 ? 2.588 18.578 -2.125 1 97.62 54 GLU B C 1
ATOM 1263 O O . GLU B 1 54 ? 3.143 19.672 -1.966 1 97.62 54 GLU B O 1
ATOM 1268 N N . MET B 1 55 ? 2.135 17.922 -1.183 1 96.81 55 MET B N 1
ATOM 1269 C CA . MET B 1 55 ? 2.051 18.422 0.184 1 96.81 55 MET B CA 1
ATOM 1270 C C . MET B 1 55 ? 3.305 18.062 0.974 1 96.81 55 MET B C 1
ATOM 1272 O O . MET B 1 55 ? 3.5 18.547 2.09 1 96.81 55 MET B O 1
ATOM 1276 N N . ASN B 1 56 ? 4.086 17.188 0.368 1 96.5 56 ASN B N 1
ATOM 1277 C CA . ASN B 1 56 ? 5.191 16.578 1.092 1 96.5 56 ASN B CA 1
ATOM 1278 C C . ASN B 1 56 ? 4.734 15.977 2.42 1 96.5 56 ASN B C 1
ATOM 1280 O O . ASN B 1 56 ? 5.32 16.25 3.467 1 96.5 56 ASN B O 1
ATOM 1284 N N . HIS B 1 57 ? 3.725 15.289 2.471 1 97.94 57 HIS B N 1
ATOM 1285 C CA . HIS B 1 57 ? 3.096 14.562 3.568 1 97.94 57 HIS B CA 1
ATOM 1286 C C . HIS B 1 57 ? 2.498 13.25 3.088 1 97.94 57 HIS B C 1
ATOM 1288 O O . HIS B 1 57 ? 1.519 13.242 2.338 1 97.94 57 HIS B O 1
ATOM 1294 N N . HIS B 1 58 ? 3.15 12.195 3.51 1 98.5 58 HIS B N 1
ATOM 1295 C CA . HIS B 1 58 ? 2.861 10.898 2.906 1 98.5 58 HIS B CA 1
ATOM 1296 C C . HIS B 1 58 ? 2.107 10 3.877 1 98.5 58 HIS B C 1
ATOM 1298 O O . HIS B 1 58 ? 2.41 9.977 5.07 1 98.5 58 HIS B O 1
ATOM 1304 N N . PRO B 1 59 ? 1.174 9.242 3.389 1 98.69 59 PRO B N 1
ATOM 1305 C CA . PRO B 1 59 ? 0.427 8.305 4.223 1 98.69 59 PRO B CA 1
ATOM 1306 C C . PRO B 1 59 ? 1.224 7.039 4.543 1 98.69 59 PRO B C 1
ATOM 1308 O O . PRO B 1 59 ? 2.285 6.809 3.959 1 98.69 59 PRO B O 1
ATOM 1311 N N . GLU B 1 60 ? 0.785 6.32 5.48 1 98.5 60 GLU B N 1
ATOM 1312 C CA . GLU B 1 60 ? 1.023 4.891 5.664 1 98.5 60 GLU B CA 1
ATOM 1313 C C . GLU B 1 60 ? -0.165 4.066 5.176 1 98.5 60 GLU B C 1
ATOM 1315 O O . GLU B 1 60 ? -1.29 4.254 5.645 1 98.5 60 GLU B O 1
ATOM 1320 N N . TRP B 1 61 ? 0.097 3.154 4.262 1 98.69 61 TRP B N 1
ATOM 1321 C CA . TRP B 1 61 ? -1.122 2.516 3.773 1 98.69 61 TRP B CA 1
ATOM 1322 C C . TRP B 1 61 ? -0.848 1.082 3.334 1 98.69 61 TRP B C 1
ATOM 1324 O O . TRP B 1 61 ? 0.286 0.737 2.994 1 98.69 61 TRP B O 1
ATOM 1334 N N . PHE B 1 62 ? -1.828 0.265 3.51 1 98.75 62 PHE B N 1
ATOM 1335 C CA . PHE B 1 62 ? -1.882 -1.152 3.172 1 98.75 62 PHE B CA 1
ATOM 1336 C C . PHE B 1 62 ? -2.953 -1.419 2.121 1 98.75 62 PHE B C 1
ATOM 1338 O O . PHE B 1 62 ? -4.055 -0.869 2.197 1 98.75 62 PHE B O 1
ATOM 1345 N N . ASN B 1 63 ? -2.568 -2.205 1.093 1 98.81 63 ASN B N 1
ATOM 1346 C CA . ASN B 1 63 ? -3.49 -2.529 0.009 1 98.81 63 ASN B CA 1
ATOM 1347 C C . ASN B 1 63 ? -3.504 -4.023 -0.287 1 98.81 63 ASN B C 1
ATOM 1349 O O . ASN B 1 63 ? -2.447 -4.645 -0.429 1 98.81 63 ASN B O 1
ATOM 1353 N N . VAL B 1 64 ? -4.688 -4.641 -0.31 1 98.06 64 VAL B N 1
ATOM 1354 C CA . VAL B 1 64 ? -4.957 -5.992 -0.788 1 98.06 64 VAL B CA 1
ATOM 1355 C C . VAL B 1 64 ? -6.105 -5.965 -1.791 1 98.06 64 VAL B C 1
ATOM 1357 O O . VAL B 1 64 ? -7.258 -5.73 -1.419 1 98.06 64 VAL B O 1
ATOM 1360 N N . TYR B 1 65 ? -5.77 -6.219 -3.002 1 97.56 65 TYR B N 1
ATOM 1361 C CA . TYR B 1 65 ? -6.719 -6.199 -4.109 1 97.56 65 TYR B CA 1
ATOM 1362 C C . TYR B 1 65 ? -7.523 -4.902 -4.113 1 97.56 65 TYR B C 1
ATOM 1364 O O . TYR B 1 65 ? -6.988 -3.836 -4.426 1 97.56 65 TYR B O 1
ATOM 1372 N N . ASN B 1 66 ? -8.797 -4.938 -3.688 1 98.5 66 ASN B N 1
ATOM 1373 C CA . ASN B 1 66 ? -9.656 -3.77 -3.844 1 98.5 66 ASN B CA 1
ATOM 1374 C C . ASN B 1 66 ? -9.836 -3.025 -2.523 1 98.5 66 ASN B C 1
ATOM 1376 O O . ASN B 1 66 ? -10.727 -2.178 -2.398 1 98.5 66 ASN B O 1
ATOM 1380 N N . ARG B 1 67 ? -9.008 -3.395 -1.557 1 98.75 67 ARG B N 1
ATOM 1381 C CA . ARG B 1 67 ? -9.078 -2.764 -0.243 1 98.75 67 ARG B CA 1
ATOM 1382 C C . ARG B 1 67 ? -7.832 -1.922 0.023 1 98.75 67 ARG B C 1
ATOM 1384 O O . ARG B 1 67 ? -6.715 -2.344 -0.281 1 98.75 67 ARG B O 1
ATOM 1391 N N . VAL B 1 68 ? -8.047 -0.705 0.598 1 98.88 68 VAL B N 1
ATOM 1392 C CA . VAL B 1 68 ? -6.961 0.183 0.988 1 98.88 68 VAL B CA 1
ATOM 1393 C C . VAL B 1 68 ? -7.168 0.654 2.426 1 98.88 68 VAL B C 1
ATOM 1395 O O . VAL B 1 68 ? -8.203 1.232 2.754 1 98.88 68 VAL B O 1
ATOM 1398 N N . ASP B 1 69 ? -6.262 0.4 3.266 1 98.88 69 ASP B N 1
ATOM 1399 C CA . ASP B 1 69 ? -6.223 0.928 4.625 1 98.88 69 ASP B CA 1
ATOM 1400 C C . ASP B 1 69 ? -5.219 2.072 4.742 1 98.88 69 ASP B C 1
ATOM 1402 O O . ASP B 1 69 ? -4.031 1.894 4.465 1 98.88 69 ASP B O 1
ATOM 1406 N N . VAL B 1 70 ? -5.695 3.217 5.172 1 98.88 70 VAL B N 1
ATOM 1407 C CA . VAL B 1 70 ? -4.852 4.406 5.234 1 98.88 70 VAL B CA 1
ATOM 1408 C C . VAL B 1 70 ? -4.691 4.852 6.684 1 98.88 70 VAL B C 1
ATOM 1410 O O . VAL B 1 70 ? -5.664 4.887 7.441 1 98.88 70 VAL B O 1
ATOM 1413 N N . THR B 1 71 ? -3.502 5.145 7.07 1 98.81 71 THR B N 1
ATOM 1414 C CA . THR B 1 71 ? -3.191 5.77 8.352 1 98.81 71 THR B CA 1
ATOM 1415 C C . THR B 1 71 ? -2.439 7.082 8.141 1 98.81 71 THR B C 1
ATOM 1417 O O . THR B 1 71 ? -1.522 7.156 7.324 1 98.81 71 THR B O 1
ATOM 1420 N N . LEU B 1 72 ? -2.891 8.109 8.898 1 98.69 72 LEU B N 1
ATOM 1421 C CA . LEU B 1 72 ? -2.258 9.422 8.812 1 98.69 72 LEU B CA 1
ATOM 1422 C C . LEU B 1 72 ? -1.754 9.875 10.172 1 98.69 72 LEU B C 1
ATOM 1424 O O . LEU B 1 72 ? -2.467 9.758 11.172 1 98.69 72 LEU B O 1
ATOM 1428 N N . SER B 1 73 ? -0.614 10.281 10.203 1 98.19 73 SER B N 1
ATOM 1429 C CA . SER B 1 73 ? 0.069 10.922 11.32 1 98.19 73 SER B CA 1
ATOM 1430 C C . SER B 1 73 ? 1.334 11.641 10.867 1 98.19 73 SER B C 1
ATOM 1432 O O . SER B 1 73 ? 1.896 11.312 9.82 1 98.19 73 SER B O 1
ATOM 1434 N N . THR B 1 74 ? 1.759 12.617 11.57 1 97.31 74 THR B N 1
ATOM 1435 C CA . THR B 1 74 ? 3.02 13.289 11.289 1 97.31 74 THR B CA 1
ATOM 1436 C C . THR B 1 74 ? 4.125 12.789 12.211 1 97.31 74 THR B C 1
ATOM 1438 O O . THR B 1 74 ? 4.125 13.094 13.406 1 97.31 74 THR B O 1
ATOM 1441 N N . HIS B 1 75 ? 5.086 12.117 11.625 1 92.25 75 HIS B N 1
ATOM 1442 C CA . HIS B 1 75 ? 6.141 11.461 12.391 1 92.25 75 HIS B CA 1
ATOM 1443 C C . HIS B 1 75 ? 6.945 12.469 13.203 1 92.25 75 HIS B C 1
ATOM 1445 O O . HIS B 1 75 ? 7.121 12.297 14.406 1 92.25 75 HIS B O 1
ATOM 1451 N N . ASP B 1 76 ? 7.277 13.594 12.57 1 91.62 76 ASP B N 1
ATOM 1452 C CA . ASP B 1 76 ? 8.148 14.578 13.211 1 91.62 76 ASP B CA 1
ATOM 1453 C C . ASP B 1 76 ? 7.434 15.297 14.352 1 91.62 76 ASP B C 1
ATOM 1455 O O . ASP B 1 76 ? 8.07 15.852 15.242 1 91.62 76 ASP B O 1
ATOM 1459 N N . ALA B 1 77 ? 6.164 15.336 14.391 1 94.38 77 ALA B N 1
ATOM 1460 C CA . ALA B 1 77 ? 5.359 15.984 15.422 1 94.38 77 ALA B CA 1
ATOM 1461 C C . ALA B 1 77 ? 4.871 14.969 16.453 1 94.38 77 ALA B C 1
ATOM 1463 O O . ALA B 1 77 ? 4.301 15.344 17.484 1 94.38 77 ALA B O 1
ATOM 1464 N N . ASN B 1 78 ? 5.105 13.688 16.141 1 93.88 78 ASN B N 1
ATOM 1465 C CA . ASN B 1 78 ? 4.613 12.602 16.984 1 93.88 78 ASN B CA 1
ATOM 1466 C C . ASN B 1 78 ? 3.115 12.727 17.25 1 93.88 78 ASN B C 1
ATOM 1468 O O . ASN B 1 78 ? 2.672 12.664 18.391 1 93.88 78 ASN B O 1
ATOM 1472 N N . GLY B 1 79 ? 2.4 13.016 16.188 1 96.88 79 GLY B N 1
ATOM 1473 C CA . GLY B 1 79 ? 0.96 13.188 16.297 1 96.88 79 GLY B CA 1
ATOM 1474 C C . GLY B 1 79 ? 0.336 13.805 15.07 1 96.88 79 GLY B C 1
ATOM 1475 O O . GLY B 1 79 ? 0.94 13.797 13.992 1 96.88 79 GLY B O 1
ATOM 1476 N N . LEU B 1 80 ? -0.893 14.258 15.266 1 98 80 LEU B N 1
ATOM 1477 C CA . LEU B 1 80 ? -1.645 14.82 14.148 1 98 80 LEU B CA 1
ATOM 1478 C C . LEU B 1 80 ? -1.314 16.297 13.969 1 98 80 LEU B C 1
ATOM 1480 O O . LEU B 1 80 ? -1.178 17.031 14.945 1 98 80 LEU B O 1
ATOM 1484 N N . THR B 1 81 ? -1.183 16.688 12.75 1 97.88 81 THR B N 1
ATOM 1485 C CA . THR B 1 81 ? -1.029 18.078 12.359 1 97.88 81 THR B CA 1
ATOM 1486 C C . THR B 1 81 ? -2.082 18.469 11.32 1 97.88 81 THR B C 1
ATOM 1488 O O . THR B 1 81 ? -2.865 17.625 10.875 1 97.88 81 THR B O 1
ATOM 1491 N N . GLU B 1 82 ? -2.025 19.734 10.969 1 96.75 82 GLU B N 1
ATOM 1492 C CA . GLU B 1 82 ? -2.965 20.219 9.961 1 96.75 82 GLU B CA 1
ATOM 1493 C C . GLU B 1 82 ? -2.775 19.484 8.633 1 96.75 82 GLU B C 1
ATOM 1495 O O . GLU B 1 82 ? -3.729 19.328 7.871 1 96.75 82 GLU B O 1
ATOM 1500 N N . ARG B 1 83 ? -1.591 19.031 8.367 1 97.75 83 ARG B N 1
ATOM 1501 C CA . ARG B 1 83 ? -1.324 18.312 7.125 1 97.75 83 ARG B CA 1
ATOM 1502 C C . ARG B 1 83 ? -2.1 17 7.078 1 97.75 83 ARG B C 1
ATOM 1504 O O . ARG B 1 83 ? -2.572 16.594 6.016 1 97.75 83 ARG B O 1
ATOM 1511 N N . ASP B 1 84 ? -2.18 16.359 8.188 1 98.44 84 ASP B N 1
ATOM 1512 C CA . ASP B 1 84 ? -2.951 15.125 8.258 1 98.44 84 ASP B CA 1
ATOM 1513 C C . ASP B 1 84 ? -4.43 15.383 7.969 1 98.44 84 ASP B C 1
ATOM 1515 O O . ASP B 1 84 ? -5.062 14.617 7.238 1 98.44 84 ASP B O 1
ATOM 1519 N N . ILE B 1 85 ? -4.918 16.484 8.523 1 98.25 85 ILE B N 1
ATOM 1520 C CA . ILE B 1 85 ? -6.32 16.828 8.359 1 98.25 85 ILE B CA 1
ATOM 1521 C C . ILE B 1 85 ? -6.598 17.172 6.891 1 98.25 85 ILE B C 1
ATOM 1523 O O . ILE B 1 85 ? -7.574 16.688 6.312 1 98.25 85 ILE B O 1
ATOM 1527 N N . LYS B 1 86 ? -5.746 17.906 6.312 1 98.06 86 LYS B N 1
ATOM 1528 C CA . LYS B 1 86 ? -5.914 18.312 4.918 1 98.06 86 LYS B CA 1
ATOM 1529 C C . LYS B 1 86 ? -5.875 17.094 3.994 1 98.06 86 LYS B C 1
ATOM 1531 O O . LYS B 1 86 ? -6.711 16.969 3.098 1 98.06 86 LYS B O 1
ATOM 1536 N N . LEU B 1 87 ? -4.938 16.188 4.246 1 98.69 87 LEU B N 1
ATOM 1537 C CA . LEU B 1 87 ? -4.836 14.992 3.402 1 98.69 87 LEU B CA 1
ATOM 1538 C C . LEU B 1 87 ? -6.039 14.078 3.607 1 98.69 87 LEU B C 1
ATOM 1540 O O . LEU B 1 87 ? -6.535 13.477 2.654 1 98.69 87 LEU B O 1
ATOM 1544 N N . ALA B 1 88 ? -6.508 13.992 4.785 1 98.75 88 ALA B N 1
ATOM 1545 C CA . ALA B 1 88 ? -7.691 13.195 5.078 1 98.75 88 ALA B CA 1
ATOM 1546 C C . ALA B 1 88 ? -8.898 13.688 4.293 1 98.75 88 ALA B C 1
ATOM 1548 O O . ALA B 1 88 ? -9.656 12.891 3.73 1 98.75 88 ALA B O 1
ATOM 1549 N N . HIS B 1 89 ? -9.062 15.016 4.277 1 98.69 89 HIS B N 1
ATOM 1550 C CA . HIS B 1 89 ? -10.18 15.57 3.523 1 98.69 89 HIS B CA 1
ATOM 1551 C C . HIS B 1 89 ? -10.055 15.266 2.035 1 98.69 89 HIS B C 1
ATOM 1553 O O . HIS B 1 89 ? -11.047 14.969 1.373 1 98.69 89 HIS B O 1
ATOM 1559 N N . PHE B 1 90 ? -8.898 15.352 1.547 1 98.81 90 PHE B N 1
ATOM 1560 C CA . PHE B 1 90 ? -8.688 15.023 0.141 1 98.81 90 PHE B CA 1
ATOM 1561 C C . PHE B 1 90 ? -8.992 13.562 -0.129 1 98.81 90 PHE B C 1
ATOM 1563 O O . PHE B 1 90 ? -9.633 13.227 -1.129 1 98.81 90 PHE B O 1
ATOM 1570 N N . ILE B 1 91 ? -8.508 12.656 0.715 1 98.81 91 ILE B N 1
ATOM 1571 C CA . ILE B 1 91 ? -8.758 11.219 0.597 1 98.81 91 ILE B CA 1
ATOM 1572 C C . ILE B 1 91 ? -10.258 10.953 0.596 1 98.81 91 ILE B C 1
ATOM 1574 O O . ILE B 1 91 ? -10.75 10.156 -0.201 1 98.81 91 ILE B O 1
ATOM 1578 N N . ASP B 1 92 ? -10.953 11.656 1.465 1 98.44 92 ASP B N 1
ATOM 1579 C CA . ASP B 1 92 ? -12.406 11.523 1.486 1 98.44 92 ASP B CA 1
ATOM 1580 C C . ASP B 1 92 ? -13.016 11.953 0.156 1 98.44 92 ASP B C 1
ATOM 1582 O O . ASP B 1 92 ? -13.945 11.32 -0.341 1 98.44 92 ASP B O 1
ATOM 1586 N N . GLU B 1 93 ? -12.555 13 -0.343 1 98.38 93 GLU B N 1
ATOM 1587 C CA . GLU B 1 93 ? -13.094 13.531 -1.592 1 98.38 93 GLU B CA 1
ATOM 1588 C C . GLU B 1 93 ? -12.875 12.562 -2.746 1 98.38 93 GLU B C 1
ATOM 1590 O O . GLU B 1 93 ? -13.82 12.234 -3.477 1 98.38 93 GLU B O 1
ATOM 1595 N N . VAL B 1 94 ? -11.68 12.062 -2.92 1 98.44 94 VAL B N 1
ATOM 1596 C CA . VAL B 1 94 ? -11.367 11.25 -4.098 1 98.44 94 VAL B CA 1
ATOM 1597 C C . VAL B 1 94 ? -11.82 9.812 -3.869 1 98.44 94 VAL B C 1
ATOM 1599 O O . VAL B 1 94 ? -11.914 9.023 -4.812 1 98.44 94 VAL B O 1
ATOM 1602 N N . GLY B 1 95 ? -12 9.43 -2.6 1 98.06 95 GLY B N 1
ATOM 1603 C CA . GLY B 1 95 ? -12.477 8.102 -2.266 1 98.06 95 GLY B CA 1
ATOM 1604 C C . GLY B 1 95 ? -13.969 8.055 -1.986 1 98.06 95 GLY B C 1
ATOM 1605 O O . GLY B 1 95 ? -14.461 7.086 -1.399 1 98.06 95 GLY B O 1
ATOM 1606 N N . LYS B 1 96 ? -14.695 9.039 -2.369 1 96.5 96 LYS B N 1
ATOM 1607 C CA . LYS B 1 96 ? -16.094 9.219 -1.991 1 96.5 96 LYS B CA 1
ATOM 1608 C C . LYS B 1 96 ? -16.953 8.055 -2.484 1 96.5 96 LYS B C 1
ATOM 1610 O O . LYS B 1 96 ? -17.969 7.727 -1.872 1 96.5 96 LYS B O 1
ATOM 1615 N N . HIS B 1 97 ? -16.609 7.402 -3.514 1 94.94 97 HIS B N 1
ATOM 1616 C CA . HIS B 1 97 ? -17.438 6.344 -4.078 1 94.94 97 HIS B CA 1
ATOM 1617 C C . HIS B 1 97 ? -17.094 4.988 -3.469 1 94.94 97 HIS B C 1
ATOM 1619 O O . HIS B 1 97 ? -17.75 3.986 -3.752 1 94.94 97 HIS B O 1
ATOM 1625 N N . ALA B 1 98 ? -15.938 4.934 -2.742 1 96.19 98 ALA B N 1
ATOM 1626 C CA . ALA B 1 98 ? -15.531 3.693 -2.088 1 96.19 98 ALA B CA 1
ATOM 1627 C C . ALA B 1 98 ? -16.531 3.287 -1.011 1 96.19 98 ALA B C 1
ATOM 1629 O O . ALA B 1 98 ? -17.203 4.137 -0.432 1 96.19 98 ALA B O 1
ATOM 1630 N N . LYS B 1 99 ? -16.672 2.062 -0.752 1 93.88 99 LYS B N 1
ATOM 1631 C CA . LYS B 1 99 ? -17.422 1.534 0.384 1 93.88 99 LYS B CA 1
ATOM 1632 C C . LYS B 1 99 ? -16.531 1.346 1.6 1 93.88 99 LYS B C 1
ATOM 1634 O O . LYS B 1 99 ? -15.297 1.285 1.467 1 93.88 99 LYS B O 1
ATOM 1639 N N . ALA B 1 100 ? -17.172 1.376 2.715 1 88.69 100 ALA B N 1
ATOM 1640 C CA . ALA B 1 100 ? -16.406 1.011 3.904 1 88.69 100 ALA B CA 1
ATOM 1641 C C . ALA B 1 100 ? -15.867 -0.415 3.797 1 88.69 100 ALA B C 1
ATOM 1643 O O . ALA B 1 100 ? -16.562 -1.312 3.322 1 88.69 100 ALA B O 1
ATOM 1644 N N . ALA B 1 101 ? -14.641 -0.53 4.164 1 87.5 101 ALA B N 1
ATOM 1645 C CA . ALA B 1 101 ? -14.023 -1.851 4.047 1 87.5 101 ALA B CA 1
ATOM 1646 C C . ALA B 1 101 ? -14.367 -2.723 5.254 1 87.5 101 ALA B C 1
ATOM 1648 O O . ALA B 1 101 ? -14.523 -2.217 6.367 1 87.5 101 ALA B O 1
#

Organism: Burkholderia mallei (strain ATCC 23344) (NCBI:txid243160)

Foldseek 3Di:
DFAADDPVRCVVLCVVLVQWDADPPAQKIKHKWFDPWQVLQVVLVVVLVVVCVVLVADWDWDDDIRMIMTMHADPVNRHDTVSRSVSSVVSCVSRVVTDGD/DFAADDPVRCVVLCVVLVQWDADPPAQKIKHKWFDPWQVLQVVLVVVLVVVCVVLVADWDWDDDIRMIMTMHADPVNRHDTVSRSVSSVVSCVSRVVTDGD

pLDDT: mean 96.58, std 4.44, range [62.72, 98.88]

Solvent-accessible surface area (backbone atoms only — not comparable to full-atom values): 10866 Å² total; per-residue (Å²): 131,90,56,52,53,45,74,69,53,43,57,60,59,49,66,76,40,77,79,49,42,77,39,88,98,45,62,31,37,31,39,50,34,23,42,93,33,42,69,55,31,50,51,47,50,49,57,48,49,53,52,21,60,74,65,71,52,62,56,36,37,37,38,47,56,25,34,40,38,41,35,40,48,35,77,94,52,71,16,43,28,67,66,41,54,53,50,49,53,50,47,48,62,72,44,60,84,41,40,80,94,129,89,55,54,54,48,75,68,52,44,57,59,59,49,66,77,40,77,78,49,41,75,39,88,100,45,63,32,36,32,38,50,36,24,42,93,34,42,68,55,33,52,51,46,49,49,57,49,50,54,52,21,59,75,65,72,52,65,54,37,36,37,37,48,56,25,33,40,38,40,35,39,48,34,76,93,50,71,15,43,28,68,66,41,54,54,50,50,52,49,47,49,63,72,44,61,85,42,39,80,94